Protein AF-A0A7C6IW98-F1 (afdb_monomer_lite)

Secondary structure (DSSP, 8-state):
------S--S---HHHHHHHHHHHHHHHHHHHHHHHHHHHHHHHHHHHHHHHHHHIIIIIIHHHH-GGGG-------S-TTT------TTPPSS-------------EEEPPP-B-TTSSSBP-TT-BGGGGTPPTT-EEEEEETTEEEEEE--TT-BHHHHHHHHHHTTEEEEEETTTTEEEEEESS-SGGG-EEEEEE--TTHHHHHHHHHHTTGGGS-HHHHHHHHHHHHHHT-TT--HHHHHHHHHHHHHHHHHHHHHHHHHHHHHHHHHT-S---TTSHHHHHHHHHHHHHHHHHHTT-

Radius of gyration: 44.57 Å; chains: 1; bounding box: 68×103×134 Å

Sequence (304 aa):
MPIRMTGMISGLDTDTLIQSMIEAQRIKNRRVEDKSTLLTWKQDKWKELNTKLVKLYKEDLNKMRLQSSYLTKAVTTSNNDYADIKAMTNAPLGTHKLQVESLASSQYVTGGVINLSDGNTKASTNTKLTELGIEAETLFNITVKGEKKTFEVKANSTLNDFVNFAKSAGLSANYDSKHGRLYLSAKNSGEENAFGITATTSTATAPKNELLELVGYTNLTAEEKKSVDKAFKTLASTSSTADDNKSATDILEKLAGKEAQRILVDAEIRSEVENGVGETKGARAIEIEKIKAEVMAQEIELLK

pLDDT: mean 80.6, std 15.86, range [38.97, 97.19]

Foldseek 3Di:
DDDDDDDDDDCPCVVVVVVVVVVVVVVVVVVVVVVVVVVVVVVVVVVVVVVVVCCCVVPPVVCVPDPQNVLADDDDDPDVVVDDDGDHSPDDDDDDDDDDPDDFAWDKDKDDAQAFPVVPAQDDQQAAVVRSVDDFQKWKWKAFLNDIDIDGRHPRHGNVNVQVSLVVVQWNWDADRVRSMIMIIFPDTDPNGDMDIDIDPDPVVVVVVVLCVLLVVVPDDPVLVVLLVVLVVLCPDPPHDPVSVVVSVVSSVVSSVVVVVVVVVVVVVVVCVVVDDDDDPDPVVVVVVVVVVVVVVVVVVVVD

Structure (mmCIF, N/CA/C/O backbone):
data_AF-A0A7C6IW98-F1
#
_entry.id   AF-A0A7C6IW98-F1
#
loop_
_atom_site.group_PDB
_atom_site.id
_atom_site.type_symbol
_atom_site.label_atom_id
_atom_site.label_alt_id
_atom_site.label_comp_id
_atom_site.label_asym_id
_atom_site.label_entity_id
_atom_site.label_seq_id
_atom_site.pdbx_PDB_ins_code
_atom_site.Cartn_x
_atom_site.Cartn_y
_atom_site.Cartn_z
_atom_site.occupancy
_atom_site.B_iso_or_equiv
_atom_site.auth_seq_id
_atom_site.auth_comp_id
_atom_site.auth_asym_id
_atom_site.auth_atom_id
_atom_site.pdbx_PDB_model_num
ATOM 1 N N . MET A 1 1 ? 34.095 61.659 -57.688 1.00 44.84 1 MET A N 1
ATOM 2 C CA . MET A 1 1 ? 33.959 62.804 -58.613 1.00 44.84 1 MET A CA 1
ATOM 3 C C . MET A 1 1 ? 33.126 63.870 -57.923 1.00 44.84 1 MET A C 1
ATOM 5 O O . MET A 1 1 ? 32.133 63.497 -57.311 1.00 44.84 1 MET A O 1
ATOM 9 N N . PRO A 1 2 ? 33.541 65.145 -57.948 1.00 55.78 2 PRO A N 1
ATOM 10 C CA . PRO A 1 2 ? 32.763 66.235 -57.372 1.00 55.78 2 PRO A CA 1
ATOM 11 C C . PRO A 1 2 ? 31.443 66.384 -58.137 1.00 55.78 2 PRO A C 1
ATOM 13 O O . PRO A 1 2 ? 31.442 66.366 -59.370 1.00 55.78 2 PRO A O 1
ATOM 16 N N . ILE A 1 3 ? 30.335 66.521 -57.408 1.00 50.72 3 ILE A N 1
ATOM 17 C CA . ILE A 1 3 ? 29.043 66.901 -57.982 1.00 50.72 3 ILE A CA 1
ATOM 18 C C . ILE A 1 3 ? 29.184 68.340 -58.478 1.00 50.72 3 ILE A C 1
ATOM 20 O O . ILE A 1 3 ? 29.449 69.257 -57.702 1.00 50.72 3 ILE A O 1
ATOM 24 N N . ARG A 1 4 ? 29.052 68.520 -59.791 1.00 53.78 4 ARG A N 1
ATOM 25 C CA . ARG A 1 4 ? 28.988 69.827 -60.441 1.00 53.78 4 ARG A CA 1
ATOM 26 C C . ARG A 1 4 ? 27.514 70.152 -60.649 1.00 53.78 4 ARG A C 1
ATOM 28 O O . ARG A 1 4 ? 26.892 69.608 -61.552 1.00 53.78 4 ARG A O 1
ATOM 35 N N . MET A 1 5 ? 26.963 71.012 -59.798 1.00 51.78 5 MET A N 1
ATOM 36 C CA . MET A 1 5 ? 25.672 71.656 -60.032 1.00 51.78 5 MET A CA 1
ATOM 37 C C . MET A 1 5 ? 25.927 73.101 -60.437 1.00 51.78 5 MET A C 1
ATOM 39 O O . MET A 1 5 ? 26.281 73.925 -59.600 1.00 51.78 5 MET A O 1
ATOM 43 N N . THR A 1 6 ? 25.741 73.412 -61.717 1.00 51.19 6 THR A N 1
ATOM 44 C CA . THR A 1 6 ? 25.567 74.795 -62.169 1.00 51.19 6 THR A CA 1
ATOM 45 C C . THR A 1 6 ? 24.518 74.811 -63.273 1.00 51.19 6 THR A C 1
ATOM 47 O O . THR A 1 6 ? 24.764 74.286 -64.357 1.00 51.19 6 THR A O 1
ATOM 50 N N . GLY A 1 7 ? 23.363 75.413 -63.001 1.00 52.03 7 GLY A N 1
ATOM 51 C CA . GLY A 1 7 ? 22.353 75.697 -64.018 1.00 52.03 7 GLY A CA 1
ATOM 52 C C . GLY A 1 7 ? 20.926 75.492 -63.529 1.00 52.03 7 GLY A C 1
ATOM 53 O O . GLY A 1 7 ? 20.447 74.370 -63.496 1.00 52.03 7 GLY A O 1
ATOM 54 N N . MET A 1 8 ? 20.255 76.613 -63.255 1.00 50.91 8 MET A N 1
ATOM 55 C CA . MET A 1 8 ? 18.797 76.778 -63.197 1.00 50.91 8 MET A CA 1
ATOM 56 C C . MET A 1 8 ? 18.077 76.323 -61.923 1.00 50.91 8 MET A C 1
ATOM 58 O O . MET A 1 8 ? 17.536 75.234 -61.782 1.00 50.91 8 MET A O 1
ATOM 62 N N . ILE A 1 9 ? 17.999 77.295 -61.023 1.00 56.16 9 ILE A N 1
ATOM 63 C CA . ILE A 1 9 ? 16.793 77.708 -60.309 1.00 56.16 9 ILE A CA 1
ATOM 64 C C . ILE A 1 9 ? 15.486 77.375 -61.073 1.00 56.16 9 ILE A C 1
ATOM 66 O O . ILE A 1 9 ? 15.046 78.138 -61.919 1.00 56.16 9 ILE A O 1
ATOM 70 N N . SER A 1 10 ? 14.889 76.208 -60.828 1.00 51.09 10 SER A N 1
ATOM 71 C CA . SER A 1 10 ? 13.434 75.952 -60.855 1.00 51.09 10 SER A CA 1
ATOM 72 C C . SER A 1 10 ? 13.211 74.451 -60.662 1.00 51.09 10 SER A C 1
ATOM 74 O O . SER A 1 10 ? 13.599 73.655 -61.511 1.00 51.09 10 SER A O 1
ATOM 76 N N . GLY A 1 11 ? 12.641 74.053 -59.524 1.00 57.34 11 GLY A N 1
ATOM 77 C CA . GLY A 1 11 ? 12.469 72.639 -59.177 1.00 57.34 11 GLY A CA 1
ATOM 78 C C . GLY A 1 11 ? 13.759 71.970 -58.702 1.00 57.34 11 GLY A C 1
ATOM 79 O O . GLY A 1 11 ? 14.057 70.850 -59.101 1.00 57.34 11 GLY A O 1
ATOM 80 N N . LEU A 1 12 ? 14.543 72.661 -57.865 1.00 57.78 12 LEU A N 1
ATOM 81 C CA . LEU A 1 12 ? 15.584 72.024 -57.060 1.00 57.78 12 LEU A CA 1
ATOM 82 C C . LEU A 1 12 ? 14.850 71.032 -56.160 1.00 57.78 12 LEU A C 1
ATOM 84 O O . LEU A 1 12 ? 14.306 71.414 -55.127 1.00 57.78 12 LEU A O 1
ATOM 88 N N . ASP A 1 13 ? 14.757 69.787 -56.615 1.00 64.19 13 ASP A N 1
ATOM 89 C CA . ASP A 1 13 ? 14.193 68.693 -55.846 1.00 64.19 13 ASP A CA 1
ATOM 90 C C . ASP A 1 13 ? 15.222 68.348 -54.765 1.00 64.19 13 ASP A C 1
ATOM 92 O O . ASP A 1 13 ? 15.981 67.379 -54.831 1.00 64.19 13 ASP A O 1
ATOM 96 N N . THR A 1 14 ? 15.330 69.261 -53.798 1.00 66.12 14 THR A N 1
ATOM 97 C CA . THR A 1 14 ? 16.127 69.108 -52.590 1.00 66.12 14 THR A CA 1
ATOM 98 C C . THR A 1 14 ? 15.762 67.806 -51.914 1.00 66.12 14 THR A C 1
ATOM 100 O O . THR A 1 14 ? 16.645 67.176 -51.347 1.00 66.12 14 THR A O 1
ATOM 103 N N . ASP A 1 15 ? 14.512 67.364 -52.046 1.00 69.75 15 ASP A N 1
ATOM 104 C CA . ASP A 1 15 ? 14.054 66.095 -51.518 1.00 69.75 15 ASP A CA 1
ATOM 105 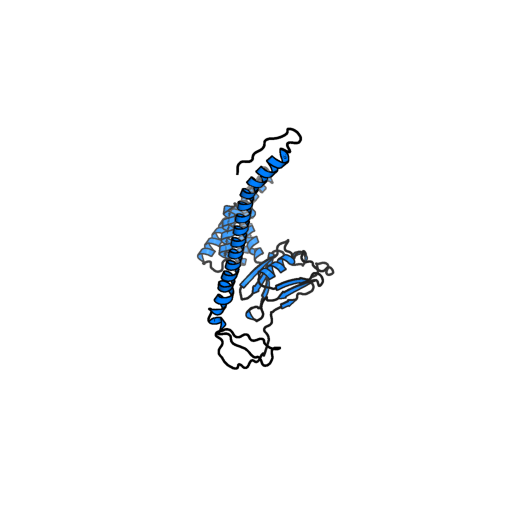C C . ASP A 1 15 ? 14.761 64.927 -52.210 1.00 69.75 15 ASP A C 1
ATOM 107 O O . ASP A 1 15 ? 15.268 64.071 -51.500 1.00 69.75 15 ASP A O 1
ATOM 111 N N . THR A 1 16 ? 14.939 64.905 -53.536 1.00 76.12 16 THR A N 1
ATOM 112 C CA . THR A 1 16 ? 15.724 63.847 -54.216 1.00 76.12 16 THR A CA 1
ATOM 113 C C . THR A 1 16 ? 17.215 63.870 -53.882 1.00 76.12 16 THR A C 1
ATOM 115 O O . THR A 1 16 ? 17.821 62.813 -53.693 1.00 76.12 16 THR A O 1
ATOM 118 N N . LEU A 1 17 ? 17.837 65.049 -53.754 1.00 74.75 17 LEU A N 1
ATOM 119 C CA . LEU A 1 17 ? 19.249 65.139 -53.364 1.00 74.75 17 LEU A CA 1
ATOM 120 C C . LEU A 1 17 ? 19.438 64.699 -51.906 1.00 74.75 17 LEU A C 1
ATOM 122 O O . LEU A 1 17 ? 20.332 63.901 -51.613 1.00 74.75 17 LEU A O 1
ATOM 126 N N . ILE A 1 18 ? 18.566 65.158 -51.005 1.00 77.75 18 ILE A N 1
ATOM 127 C CA . ILE A 1 18 ? 18.536 64.750 -49.599 1.00 77.75 18 ILE A CA 1
ATOM 128 C C . ILE A 1 18 ? 18.241 63.249 -49.503 1.00 77.75 18 ILE A C 1
ATOM 130 O O . ILE A 1 18 ? 18.941 62.552 -48.771 1.00 77.75 18 ILE A O 1
ATOM 134 N N . GLN A 1 19 ? 17.297 62.717 -50.284 1.00 80.38 19 GLN A N 1
ATOM 135 C CA . GLN A 1 19 ? 17.014 61.282 -50.381 1.00 80.38 19 GLN A CA 1
ATOM 136 C C . GLN A 1 19 ? 18.246 60.505 -50.843 1.00 80.38 19 GLN A C 1
ATOM 138 O O . GLN A 1 19 ? 18.597 59.533 -50.188 1.00 80.38 19 GLN A O 1
ATOM 143 N N . SER A 1 20 ? 18.974 60.957 -51.869 1.00 79.50 20 SER A N 1
ATOM 144 C CA . SER A 1 20 ? 20.187 60.277 -52.350 1.00 79.50 20 SER A CA 1
ATOM 145 C C . SER A 1 20 ? 21.332 60.286 -51.324 1.00 79.50 20 SER A C 1
ATOM 147 O O . SER A 1 20 ? 22.043 59.290 -51.168 1.00 79.50 20 SER A O 1
ATOM 149 N N . MET A 1 21 ? 21.491 61.370 -50.552 1.00 80.94 21 MET A N 1
ATOM 150 C CA . MET A 1 21 ? 22.456 61.430 -49.445 1.00 80.94 21 MET A CA 1
ATOM 151 C C . MET A 1 21 ? 22.021 60.543 -48.273 1.00 80.94 21 MET A C 1
ATOM 153 O O . MET A 1 21 ? 22.848 59.849 -47.676 1.00 80.94 21 MET A O 1
ATOM 157 N N . ILE A 1 22 ? 20.722 60.523 -47.963 1.00 82.81 22 ILE A N 1
ATOM 158 C CA . ILE A 1 22 ? 20.138 59.627 -46.964 1.00 82.81 22 ILE A CA 1
ATOM 159 C C . ILE A 1 22 ? 20.317 58.172 -47.402 1.00 82.81 22 ILE A C 1
ATOM 161 O O . ILE A 1 22 ? 20.687 57.348 -46.575 1.00 82.81 22 ILE A O 1
ATOM 165 N N . GLU A 1 23 ? 20.113 57.837 -48.672 1.00 83.25 23 GLU A N 1
ATOM 166 C CA . GLU A 1 23 ? 20.336 56.503 -49.232 1.00 83.25 23 GLU A CA 1
ATOM 167 C C . GLU A 1 23 ? 21.807 56.095 -49.150 1.00 83.25 23 GLU A C 1
ATOM 169 O O . GLU A 1 23 ? 22.115 55.006 -48.660 1.00 83.25 23 GLU A O 1
ATOM 174 N N . ALA A 1 24 ? 22.732 56.984 -49.522 1.00 83.06 24 ALA A N 1
ATOM 175 C CA . ALA A 1 24 ? 24.164 56.742 -49.380 1.00 83.06 24 ALA A CA 1
ATOM 176 C C . ALA A 1 24 ? 24.559 56.472 -47.915 1.00 83.06 24 ALA A C 1
ATOM 178 O O . ALA A 1 24 ? 25.348 55.566 -47.634 1.00 83.06 24 ALA A O 1
ATOM 179 N N . GLN A 1 25 ? 23.963 57.197 -46.963 1.00 82.12 25 GLN A N 1
ATOM 180 C CA . GLN A 1 25 ? 24.171 56.959 -45.535 1.00 82.12 25 GLN A CA 1
ATOM 181 C C . GLN A 1 25 ? 23.460 55.682 -45.045 1.00 82.12 25 GLN A C 1
ATOM 183 O O . GLN A 1 25 ? 24.017 54.938 -44.232 1.00 82.12 25 GLN A O 1
ATOM 188 N N . ARG A 1 26 ? 22.278 55.356 -45.587 1.00 86.44 26 ARG A N 1
ATOM 189 C CA . ARG A 1 26 ? 21.547 54.102 -45.329 1.00 86.44 26 ARG A CA 1
ATOM 190 C C . ARG A 1 26 ? 22.341 52.882 -45.777 1.00 86.44 26 ARG A C 1
ATOM 192 O O . ARG A 1 26 ? 22.227 51.856 -45.121 1.00 86.44 26 ARG A O 1
ATOM 199 N N . ILE A 1 27 ? 23.202 52.970 -46.797 1.00 88.44 27 ILE A N 1
ATOM 200 C CA . ILE A 1 27 ? 24.112 51.867 -47.168 1.00 88.44 27 ILE A CA 1
ATOM 201 C C . ILE A 1 27 ? 25.021 51.486 -45.992 1.00 88.44 27 ILE A C 1
ATOM 203 O O . ILE A 1 27 ? 25.271 50.301 -45.765 1.00 88.44 27 ILE A O 1
ATOM 207 N N . LYS A 1 28 ? 25.514 52.460 -45.213 1.00 85.44 28 LYS A N 1
ATOM 208 C CA . LYS A 1 28 ? 26.335 52.174 -44.028 1.00 85.44 28 LYS A CA 1
ATOM 209 C C . LYS A 1 28 ? 25.525 51.438 -42.960 1.00 85.44 28 LYS A C 1
ATOM 211 O O . LYS A 1 28 ? 26.031 50.460 -42.414 1.00 85.44 28 LYS A O 1
ATOM 216 N N . ASN A 1 29 ? 24.282 51.858 -42.717 1.00 88.12 29 ASN A N 1
ATOM 217 C CA . ASN A 1 29 ? 23.374 51.167 -41.796 1.00 88.12 29 ASN A CA 1
ATOM 218 C C . ASN A 1 29 ? 23.033 49.757 -42.294 1.00 88.12 29 ASN A C 1
ATOM 220 O O . ASN A 1 29 ? 23.194 48.800 -41.545 1.00 88.12 29 ASN A O 1
ATOM 224 N N . ARG A 1 30 ? 22.712 49.604 -43.582 1.00 90.19 30 ARG A N 1
ATOM 225 C CA . ARG A 1 30 ? 22.445 48.312 -44.222 1.00 90.19 30 ARG A CA 1
ATOM 226 C C . ARG A 1 30 ? 23.615 47.344 -44.074 1.00 90.19 30 ARG A C 1
ATOM 228 O O . ARG A 1 30 ? 23.414 46.196 -43.720 1.00 90.19 30 ARG A O 1
ATOM 235 N N . ARG A 1 31 ? 24.863 47.803 -44.234 1.00 90.50 31 ARG A N 1
ATOM 236 C CA . ARG A 1 31 ? 26.049 46.956 -43.988 1.00 90.50 31 ARG A CA 1
ATOM 237 C C . ARG A 1 31 ? 26.141 46.464 -42.542 1.00 90.50 31 ARG A C 1
ATOM 239 O O . ARG A 1 31 ? 26.701 45.396 -42.306 1.00 90.50 31 ARG A O 1
ATOM 246 N N . VAL A 1 32 ? 25.678 47.251 -41.570 1.00 92.62 32 VAL A N 1
ATOM 247 C CA . VAL A 1 32 ? 25.630 46.837 -40.159 1.00 92.62 32 VAL A CA 1
ATOM 248 C C . VAL A 1 32 ? 24.489 45.842 -39.940 1.00 92.62 32 VAL A C 1
ATOM 250 O O . VAL A 1 32 ? 24.712 44.824 -39.290 1.00 92.62 32 VAL A O 1
ATOM 253 N N . GLU A 1 33 ? 23.320 46.073 -40.538 1.00 93.62 33 GLU A N 1
ATOM 254 C CA . GLU A 1 33 ? 22.178 45.146 -40.519 1.00 93.62 33 GLU A CA 1
ATOM 255 C C . GLU A 1 33 ? 22.519 43.795 -41.172 1.00 93.62 33 GLU A C 1
ATOM 257 O O . GLU A 1 33 ? 22.257 42.744 -40.586 1.00 93.62 33 GLU A O 1
ATOM 262 N N . ASP A 1 34 ? 23.196 43.802 -42.323 1.00 93.25 34 ASP A N 1
ATOM 263 C CA . ASP A 1 34 ? 23.663 42.601 -43.024 1.00 93.25 34 ASP A CA 1
ATOM 264 C C . ASP A 1 34 ? 24.672 41.818 -42.163 1.00 93.25 34 ASP A C 1
ATOM 266 O O . ASP A 1 34 ? 24.591 40.594 -42.041 1.00 93.25 34 ASP A O 1
ATOM 270 N N . LYS A 1 35 ? 25.612 42.519 -41.506 1.00 95.38 35 LYS A N 1
ATOM 271 C CA . LYS A 1 35 ? 26.565 41.901 -40.566 1.00 95.38 35 LYS A CA 1
ATOM 272 C C . LYS A 1 35 ? 25.868 41.317 -39.340 1.00 95.38 35 LYS A C 1
ATOM 274 O O . LYS A 1 35 ? 26.256 40.237 -38.899 1.00 95.38 35 LYS A O 1
ATOM 279 N N . SER A 1 36 ? 24.869 42.016 -38.803 1.00 93.56 36 SER A N 1
ATOM 280 C CA . SER A 1 36 ? 24.052 41.542 -37.684 1.00 93.56 36 SER A CA 1
ATOM 281 C C . SER A 1 36 ? 23.309 40.263 -38.071 1.00 93.56 36 SER A C 1
ATOM 283 O O . SER A 1 36 ? 23.455 39.242 -37.406 1.00 93.56 36 SER A O 1
ATOM 285 N N . THR A 1 37 ? 22.638 40.268 -39.225 1.00 95.25 37 THR A N 1
ATOM 286 C CA . THR A 1 37 ? 21.915 39.110 -39.772 1.00 95.25 37 THR A CA 1
ATOM 287 C C . THR A 1 37 ? 22.841 37.911 -39.976 1.00 95.25 37 THR A C 1
ATOM 289 O O . THR A 1 37 ? 22.539 36.803 -39.530 1.00 95.25 37 THR A O 1
ATOM 292 N N . LEU A 1 38 ? 24.017 38.126 -40.577 1.00 96.19 38 LEU A N 1
ATOM 293 C CA . LEU A 1 38 ? 25.013 37.072 -40.764 1.00 96.19 38 LEU A CA 1
ATOM 294 C C . LEU A 1 38 ? 25.517 36.512 -39.425 1.00 96.19 38 LEU A C 1
ATOM 296 O O . LEU A 1 38 ? 25.755 35.308 -39.311 1.00 96.19 38 LEU A O 1
ATOM 300 N N . LEU A 1 39 ? 25.699 37.366 -38.414 1.00 96.38 39 LEU A N 1
ATOM 301 C CA . LEU A 1 39 ? 26.098 36.934 -37.077 1.00 96.38 39 LEU A CA 1
ATOM 302 C C . LEU A 1 39 ? 24.997 36.100 -36.414 1.00 96.38 39 LEU A C 1
ATOM 304 O O . LEU A 1 39 ? 25.311 35.046 -35.866 1.00 96.38 39 LEU A O 1
ATOM 308 N N . THR A 1 40 ? 23.732 36.513 -36.514 1.00 95.56 40 THR A N 1
ATOM 309 C CA . THR A 1 40 ? 22.582 35.744 -36.016 1.00 95.56 40 THR A CA 1
ATOM 310 C C . THR A 1 40 ? 22.505 34.375 -36.686 1.00 95.56 40 THR A C 1
ATOM 312 O O . THR A 1 40 ? 22.464 33.366 -35.990 1.00 95.56 40 THR A O 1
ATOM 315 N N . TRP A 1 41 ? 22.621 34.297 -38.016 1.00 97.19 41 TRP A N 1
ATOM 316 C CA . TRP A 1 41 ? 22.636 33.011 -38.725 1.00 97.19 41 TRP A CA 1
ATOM 317 C C . TRP A 1 41 ? 23.790 32.108 -38.287 1.00 97.19 41 TRP A C 1
ATOM 319 O O . TRP A 1 41 ? 23.604 30.903 -38.112 1.00 97.19 41 TRP A O 1
ATOM 329 N N . LYS A 1 42 ? 24.984 32.676 -38.066 1.00 96.00 42 LYS A N 1
ATOM 330 C CA . LYS A 1 42 ? 26.116 31.925 -37.506 1.00 96.00 42 LYS A CA 1
ATOM 331 C C . LYS A 1 42 ? 25.794 31.414 -36.104 1.00 96.00 42 LYS A C 1
ATOM 333 O O . LYS A 1 42 ? 26.025 30.240 -35.834 1.00 96.00 42 LYS A O 1
ATOM 338 N N . GLN A 1 43 ? 25.261 32.261 -35.225 1.00 96.50 43 GLN A N 1
ATOM 339 C CA . GLN A 1 43 ? 24.880 31.872 -33.865 1.00 96.50 43 GLN A CA 1
ATOM 340 C C . GLN A 1 43 ? 23.830 30.759 -33.863 1.00 96.50 43 GLN A C 1
ATOM 342 O O . GLN A 1 43 ? 23.973 29.802 -33.107 1.00 96.50 43 GLN A O 1
ATOM 347 N N . ASP A 1 44 ? 22.820 30.838 -34.726 1.00 96.44 44 ASP A N 1
ATOM 348 C CA . ASP A 1 44 ? 21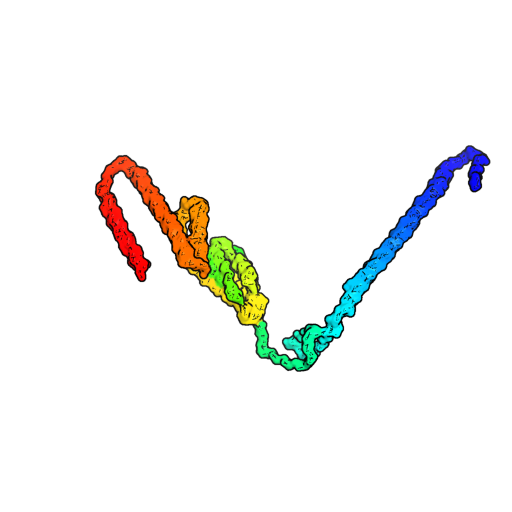.777 29.818 -34.823 1.00 96.44 44 ASP A CA 1
ATOM 349 C C . ASP A 1 44 ? 22.340 28.485 -35.316 1.00 96.44 44 ASP A C 1
ATOM 351 O O . ASP A 1 44 ? 22.038 27.438 -34.741 1.00 96.44 44 ASP A O 1
ATOM 355 N N . LYS A 1 45 ? 23.249 28.508 -36.300 1.00 97.00 45 LYS A N 1
ATOM 356 C CA . LYS A 1 45 ? 23.949 27.294 -36.742 1.00 97.00 45 LYS A CA 1
ATOM 357 C C . LYS A 1 45 ? 24.849 26.704 -35.659 1.00 97.00 45 LYS A C 1
ATOM 359 O O . LYS A 1 45 ? 24.884 25.484 -35.507 1.00 97.00 45 LYS A O 1
ATOM 364 N N . TRP A 1 46 ? 25.517 27.539 -34.864 1.00 96.75 46 TRP A N 1
ATOM 365 C CA . TRP A 1 46 ? 26.293 27.084 -33.707 1.00 96.75 46 TRP A CA 1
ATOM 366 C C . TRP A 1 46 ? 25.415 26.461 -32.619 1.00 96.75 46 TRP A C 1
ATOM 368 O O . TRP A 1 46 ? 25.774 25.416 -32.078 1.00 96.75 46 TRP A O 1
ATOM 378 N N . LYS A 1 47 ? 24.253 27.054 -32.321 1.00 96.81 47 LYS A N 1
ATOM 379 C CA . LYS A 1 47 ? 23.281 26.483 -31.378 1.00 96.81 47 LYS A CA 1
ATOM 380 C C . LYS A 1 47 ? 22.769 25.131 -31.870 1.00 96.81 47 LYS A C 1
ATOM 382 O O . LYS A 1 47 ? 22.796 24.170 -31.109 1.00 96.81 47 LYS A O 1
ATOM 387 N N . GLU A 1 48 ? 22.377 25.041 -33.141 1.00 96.94 48 GLU A N 1
ATOM 388 C CA . GLU A 1 48 ? 21.898 23.801 -33.761 1.00 96.94 48 GLU A CA 1
ATOM 389 C C . GLU A 1 48 ? 22.954 22.686 -33.681 1.00 96.94 48 GLU A C 1
ATOM 391 O O . GLU A 1 48 ? 22.651 21.558 -33.281 1.00 96.94 48 GLU A O 1
ATOM 396 N N . LEU A 1 49 ? 24.211 23.004 -34.013 1.00 96.88 49 LEU A N 1
ATOM 397 C CA . LEU A 1 49 ? 25.324 22.062 -33.917 1.00 96.88 49 LEU A CA 1
ATOM 398 C C . LEU A 1 49 ? 25.565 21.617 -32.471 1.00 96.88 49 LEU A C 1
ATOM 400 O O . LEU A 1 49 ? 25.711 20.422 -32.220 1.00 96.88 49 LEU A O 1
ATOM 404 N N . ASN A 1 50 ? 25.570 22.552 -31.520 1.00 96.62 50 ASN A N 1
ATOM 405 C CA . ASN A 1 50 ? 25.758 22.231 -30.109 1.00 96.62 50 ASN A CA 1
ATOM 406 C C . ASN A 1 50 ? 24.652 21.298 -29.597 1.00 96.62 50 ASN A C 1
ATOM 408 O O . ASN A 1 50 ? 24.945 20.295 -28.954 1.00 96.62 50 ASN A O 1
ATOM 412 N N . THR A 1 51 ? 23.388 21.556 -29.946 1.00 96.38 51 THR A N 1
ATOM 413 C CA . THR A 1 51 ? 22.274 20.664 -29.595 1.00 96.38 51 THR A CA 1
ATOM 414 C C . THR A 1 51 ? 22.479 19.258 -30.163 1.00 96.38 51 THR A C 1
ATOM 416 O O . THR A 1 51 ? 22.296 18.280 -29.437 1.00 96.38 51 THR A O 1
ATOM 419 N N . LYS A 1 52 ? 22.910 19.134 -31.426 1.00 96.06 52 LYS A N 1
ATOM 420 C CA . LYS A 1 52 ? 23.199 17.830 -32.052 1.00 96.06 52 LYS A CA 1
ATOM 421 C C . LYS A 1 52 ? 24.350 17.095 -31.360 1.00 96.06 52 LYS A C 1
ATOM 423 O O . LYS A 1 52 ? 24.230 15.902 -31.097 1.00 96.06 52 LYS A O 1
ATOM 428 N N . LEU A 1 53 ? 25.431 17.795 -31.021 1.00 95.38 53 LEU A N 1
ATOM 429 C CA . LEU A 1 53 ? 26.579 17.211 -30.320 1.00 95.38 53 LEU A CA 1
ATOM 430 C C . LEU A 1 53 ? 26.224 16.773 -28.897 1.00 95.38 53 LEU A C 1
ATOM 432 O O . LEU A 1 53 ? 26.592 15.678 -28.476 1.00 95.38 53 LEU A O 1
ATOM 436 N N . VAL A 1 54 ? 25.468 17.597 -28.169 1.00 95.12 54 VAL A N 1
ATOM 437 C CA . VAL A 1 54 ? 24.990 17.259 -26.825 1.00 95.12 54 VAL A CA 1
ATOM 438 C C . VAL A 1 54 ? 24.082 16.034 -26.872 1.00 95.12 54 VAL A C 1
ATOM 440 O O . VAL A 1 54 ? 24.236 15.154 -26.027 1.00 95.12 54 VAL A O 1
ATOM 443 N N . LYS A 1 55 ? 23.185 15.944 -27.863 1.00 94.56 55 LYS A N 1
ATOM 444 C CA . LYS A 1 55 ? 22.331 14.769 -28.066 1.00 94.56 55 LYS A CA 1
ATOM 445 C C . LYS A 1 55 ? 23.163 13.510 -28.315 1.00 94.56 55 LYS A C 1
ATOM 447 O O . LYS A 1 55 ? 23.019 12.540 -27.578 1.00 94.56 55 LYS A O 1
ATOM 452 N N . LEU A 1 56 ? 24.091 13.562 -29.271 1.00 93.38 56 LEU A N 1
ATOM 453 C CA . LEU A 1 56 ? 24.973 12.439 -29.599 1.00 93.38 56 LEU A CA 1
ATOM 454 C C . LEU A 1 56 ? 25.753 11.947 -28.370 1.00 93.38 56 LEU A C 1
ATOM 456 O O . LEU A 1 56 ? 25.816 10.749 -28.102 1.00 93.38 56 LEU A O 1
ATOM 460 N N . TYR A 1 57 ? 26.334 12.869 -27.599 1.00 90.06 57 TYR A N 1
ATOM 461 C CA . TYR A 1 57 ? 27.123 12.514 -26.422 1.00 90.06 57 TYR A CA 1
ATOM 462 C C . TYR A 1 57 ? 26.261 11.960 -25.280 1.00 90.06 57 TYR A C 1
ATOM 464 O O . TYR A 1 57 ? 26.607 10.940 -24.683 1.00 90.06 57 TYR A O 1
ATOM 472 N N . LYS A 1 58 ? 25.152 12.633 -24.949 1.00 87.75 58 LYS A N 1
ATOM 473 C CA . LYS A 1 58 ? 24.339 12.294 -23.772 1.00 87.75 58 LYS A CA 1
ATOM 474 C C . LYS A 1 58 ? 23.399 11.118 -24.002 1.00 87.75 58 LYS A C 1
ATOM 476 O O . LYS A 1 58 ? 23.157 10.367 -23.060 1.00 87.75 58 LYS A O 1
ATOM 481 N N . GLU A 1 59 ? 22.856 10.969 -25.204 1.00 87.19 59 GLU A N 1
ATOM 482 C CA . GLU A 1 59 ? 21.830 9.966 -25.490 1.00 87.19 59 GLU A CA 1
ATOM 483 C C . GLU A 1 59 ? 22.421 8.729 -26.155 1.00 87.19 59 GLU A C 1
ATOM 485 O O . GLU A 1 59 ? 22.264 7.630 -25.624 1.00 87.19 59 GLU A O 1
ATOM 490 N N . ASP A 1 60 ? 23.118 8.899 -27.277 1.00 86.56 60 ASP A N 1
ATOM 491 C CA . ASP A 1 60 ? 23.543 7.769 -28.104 1.00 86.56 60 ASP A CA 1
ATOM 492 C C . ASP A 1 60 ? 24.809 7.120 -27.533 1.00 86.56 60 ASP A C 1
ATOM 494 O O . ASP A 1 60 ? 24.805 5.954 -27.124 1.00 86.56 60 ASP A O 1
ATOM 498 N N . LEU A 1 61 ? 25.889 7.896 -27.405 1.00 88.00 61 LEU A N 1
ATOM 499 C CA . LEU A 1 61 ? 27.183 7.366 -26.978 1.00 88.00 61 LEU A CA 1
ATOM 500 C C . LEU A 1 61 ? 27.165 6.908 -25.517 1.00 88.00 61 LEU A C 1
ATOM 502 O O . LEU A 1 61 ? 27.783 5.901 -25.171 1.00 88.00 61 LEU A O 1
ATOM 506 N N . ASN A 1 62 ? 26.436 7.617 -24.651 1.00 85.94 62 ASN A N 1
ATOM 507 C CA . ASN A 1 62 ? 26.359 7.245 -23.244 1.00 85.94 62 ASN A CA 1
ATOM 508 C C . ASN A 1 62 ? 25.696 5.871 -23.050 1.00 85.94 62 ASN A C 1
ATOM 510 O O . ASN A 1 62 ? 26.191 5.077 -22.256 1.00 85.94 62 ASN A O 1
ATOM 514 N N . LYS A 1 63 ? 24.640 5.550 -23.813 1.00 81.69 63 LYS A N 1
ATOM 515 C CA . LYS A 1 63 ? 24.007 4.218 -23.785 1.00 81.69 63 LYS A CA 1
ATOM 516 C C . LYS A 1 63 ? 24.932 3.135 -24.336 1.00 81.69 63 LYS A C 1
ATOM 518 O O . LYS A 1 63 ? 24.997 2.047 -23.767 1.00 81.69 63 LYS A O 1
ATOM 523 N N . MET A 1 64 ? 25.670 3.440 -25.405 1.00 85.75 64 MET A N 1
ATOM 524 C CA . MET A 1 64 ? 26.603 2.501 -26.043 1.00 85.75 64 MET A CA 1
ATOM 525 C C . MET A 1 64 ? 27.865 2.231 -25.221 1.00 85.75 64 MET A C 1
ATOM 527 O O . MET A 1 64 ? 28.499 1.198 -25.415 1.00 85.75 64 MET A O 1
ATOM 531 N N . ARG A 1 65 ? 28.251 3.140 -24.319 1.00 85.62 65 ARG A N 1
ATOM 532 C CA . ARG A 1 65 ? 29.415 2.960 -23.441 1.00 85.62 65 ARG A CA 1
ATOM 533 C C . ARG A 1 65 ? 29.129 2.035 -22.256 1.00 85.62 65 ARG A C 1
ATOM 535 O O . ARG A 1 65 ? 30.060 1.452 -21.705 1.00 85.62 65 ARG A O 1
ATOM 542 N N . LEU A 1 66 ? 27.872 1.913 -21.830 1.00 84.38 66 LEU A N 1
ATOM 543 C CA . LEU A 1 66 ? 27.513 1.071 -20.689 1.00 84.38 66 LEU A CA 1
ATOM 544 C C . LEU A 1 66 ? 27.614 -0.411 -21.070 1.00 84.38 66 LEU A C 1
ATOM 546 O O . LEU A 1 66 ? 26.867 -0.895 -21.915 1.00 84.38 66 LEU A O 1
ATOM 550 N N . GLN A 1 67 ? 28.502 -1.153 -20.400 1.00 81.75 67 GLN A N 1
ATOM 551 C CA . GLN A 1 67 ? 28.659 -2.601 -20.596 1.00 81.75 67 GLN A CA 1
ATOM 552 C C . GLN A 1 67 ? 27.343 -3.365 -20.366 1.00 81.75 67 GLN A C 1
ATOM 554 O O . GLN A 1 67 ? 27.070 -4.345 -21.057 1.00 81.75 67 GLN A O 1
ATOM 559 N N . SER A 1 68 ? 26.498 -2.893 -19.441 1.00 79.94 68 SER A N 1
ATOM 560 C CA . SER A 1 68 ? 25.182 -3.478 -19.157 1.00 79.94 68 SER A CA 1
ATOM 561 C C . SER A 1 68 ? 24.270 -3.538 -20.385 1.00 79.94 68 SER A C 1
ATOM 563 O O . SER A 1 68 ? 23.497 -4.486 -20.504 1.00 79.94 68 SER A O 1
ATOM 565 N N . SER A 1 69 ? 24.407 -2.601 -21.331 1.00 80.38 69 SER A N 1
ATOM 566 C CA . SER A 1 69 ? 23.642 -2.578 -22.585 1.00 80.38 69 SER A CA 1
ATOM 567 C C . SER A 1 69 ? 23.902 -3.808 -23.465 1.00 80.38 69 SER A C 1
ATOM 569 O O . SER A 1 69 ? 23.031 -4.197 -24.238 1.00 80.38 69 SER A O 1
ATOM 571 N N . TYR A 1 70 ? 25.067 -4.449 -23.326 1.00 83.12 70 TYR A N 1
ATOM 572 C CA . TYR A 1 70 ? 25.450 -5.648 -24.084 1.00 83.12 70 TYR A CA 1
ATOM 573 C C . TYR A 1 70 ? 25.284 -6.950 -23.293 1.00 83.12 70 TYR A C 1
ATOM 575 O O . TYR A 1 70 ? 25.443 -8.033 -23.846 1.00 83.12 70 TYR A O 1
ATOM 583 N N . LEU A 1 71 ? 24.958 -6.866 -22.000 1.00 84.00 71 LEU A N 1
ATOM 584 C CA . LEU A 1 71 ? 24.736 -8.026 -21.129 1.00 84.00 71 LEU A CA 1
ATOM 585 C C . LEU A 1 71 ? 23.255 -8.427 -21.051 1.00 84.00 71 LEU A C 1
ATOM 587 O O . LEU A 1 71 ? 22.852 -9.155 -20.143 1.00 84.00 71 LEU A O 1
ATOM 591 N N . THR A 1 72 ? 22.436 -7.950 -21.989 1.00 83.06 72 THR A N 1
ATOM 592 C CA . THR A 1 72 ? 21.012 -8.280 -22.055 1.00 83.06 72 THR A CA 1
ATOM 593 C C . THR A 1 72 ? 20.814 -9.768 -22.348 1.00 83.06 72 THR A C 1
ATOM 595 O O . THR A 1 72 ? 21.603 -10.409 -23.046 1.00 83.06 72 THR A O 1
ATOM 598 N N . LYS A 1 73 ? 19.768 -10.348 -21.757 1.00 85.81 73 LYS A N 1
ATOM 599 C CA . LYS A 1 73 ? 19.429 -11.766 -21.895 1.00 85.81 73 LYS A CA 1
ATOM 600 C C . LYS A 1 73 ? 18.055 -11.871 -22.539 1.00 85.81 73 LYS A C 1
ATOM 602 O O . LYS A 1 73 ? 17.103 -11.263 -22.056 1.00 85.81 73 LYS A O 1
ATOM 607 N N . ALA A 1 74 ? 17.960 -12.635 -23.622 1.00 86.38 74 ALA A N 1
ATOM 608 C CA . ALA A 1 74 ? 16.676 -12.975 -24.216 1.00 86.38 74 ALA A CA 1
ATOM 609 C C . ALA A 1 74 ? 16.016 -14.086 -23.391 1.00 86.38 74 ALA A C 1
ATOM 611 O O . ALA A 1 74 ? 16.673 -15.063 -23.031 1.00 86.38 74 ALA A O 1
ATOM 612 N N . VAL A 1 75 ? 14.724 -13.935 -23.107 1.00 87.31 75 VAL A N 1
ATOM 613 C CA . VAL A 1 75 ? 13.913 -14.955 -22.436 1.00 87.31 75 VAL A CA 1
ATOM 614 C C . VAL A 1 75 ? 12.870 -15.449 -23.423 1.00 87.31 75 VAL A C 1
ATOM 616 O O . VAL A 1 75 ? 12.220 -14.650 -24.092 1.00 87.31 75 VAL A O 1
ATOM 619 N N . THR A 1 76 ? 12.728 -16.768 -23.514 1.00 87.75 76 THR A N 1
ATOM 620 C CA . THR A 1 76 ? 11.628 -17.404 -24.238 1.00 87.75 76 THR A CA 1
ATOM 621 C C . THR A 1 76 ? 10.840 -18.252 -23.255 1.00 87.75 76 THR A C 1
ATOM 623 O O . THR A 1 76 ? 11.410 -19.024 -22.483 1.00 87.75 76 THR A O 1
ATOM 626 N N . THR A 1 77 ? 9.530 -18.056 -23.244 1.00 86.25 77 THR A N 1
ATOM 627 C CA . THR A 1 77 ? 8.579 -18.738 -22.369 1.00 86.25 77 THR A CA 1
ATOM 628 C C . THR A 1 77 ? 7.697 -19.632 -23.222 1.00 86.25 77 THR A C 1
ATOM 630 O O . THR A 1 77 ? 7.253 -19.238 -24.298 1.00 86.25 77 THR A O 1
ATOM 633 N N . SER A 1 78 ? 7.457 -20.861 -22.763 1.00 86.19 78 SER A N 1
ATOM 634 C CA . SER A 1 78 ? 6.605 -21.812 -23.485 1.00 86.19 78 SER A CA 1
ATOM 635 C C . SER A 1 78 ? 5.130 -21.407 -23.472 1.00 86.19 78 SER A C 1
ATOM 637 O O . SER A 1 78 ? 4.385 -21.818 -24.356 1.00 86.19 78 SER A O 1
ATOM 639 N N . ASN A 1 79 ? 4.706 -20.617 -22.481 1.00 83.69 79 ASN A N 1
ATOM 640 C CA . ASN A 1 79 ? 3.360 -20.073 -22.393 1.00 83.69 79 ASN A CA 1
ATOM 641 C C . ASN A 1 79 ? 3.364 -18.734 -21.629 1.00 83.69 79 ASN A C 1
ATOM 643 O O . ASN A 1 79 ? 3.659 -18.706 -20.434 1.00 83.69 79 ASN A O 1
ATOM 647 N N . ASN A 1 80 ? 3.034 -17.642 -22.323 1.00 80.94 80 ASN A N 1
ATOM 648 C CA . ASN A 1 80 ? 3.015 -16.285 -21.764 1.00 80.94 80 ASN A CA 1
ATOM 649 C C . ASN A 1 80 ? 1.733 -15.952 -20.992 1.00 80.94 80 ASN A C 1
ATOM 651 O O . ASN A 1 80 ? 1.721 -14.958 -20.271 1.00 80.94 80 ASN A O 1
ATOM 655 N N . ASP A 1 81 ? 0.678 -16.761 -21.110 1.00 83.56 81 ASP A N 1
ATOM 656 C CA . ASP A 1 81 ? -0.596 -16.495 -20.434 1.00 83.56 81 ASP A CA 1
ATOM 657 C C . ASP A 1 81 ? -0.502 -16.753 -18.922 1.00 83.56 81 ASP A C 1
ATOM 659 O O . ASP A 1 81 ? -1.261 -16.181 -18.142 1.00 83.56 81 ASP A O 1
ATOM 663 N N . TYR A 1 82 ? 0.450 -17.590 -18.492 1.00 82.75 82 TYR A N 1
ATOM 664 C CA . TYR A 1 82 ? 0.650 -17.927 -17.080 1.00 82.75 82 TYR A CA 1
ATOM 665 C C . TYR A 1 82 ? 1.709 -17.068 -16.381 1.00 82.75 82 TYR A C 1
ATOM 667 O O . TYR A 1 82 ? 1.564 -16.773 -15.196 1.00 82.75 82 TYR A O 1
ATOM 675 N N . ALA A 1 83 ? 2.787 -16.693 -17.075 1.00 83.12 83 ALA A N 1
ATOM 676 C CA . ALA A 1 83 ? 3.868 -15.902 -16.495 1.00 83.12 83 ALA A CA 1
ATOM 677 C C . ALA A 1 83 ? 4.665 -15.143 -17.567 1.00 83.12 83 ALA A C 1
ATOM 679 O O . ALA A 1 83 ? 5.103 -15.728 -18.558 1.00 83.12 83 ALA A O 1
ATOM 680 N N . ASP A 1 84 ? 4.925 -13.859 -17.311 1.00 87.94 84 ASP A N 1
ATOM 681 C CA . ASP A 1 84 ? 5.901 -13.053 -18.052 1.00 87.94 84 ASP A CA 1
ATOM 682 C C . ASP A 1 84 ? 7.218 -13.014 -17.266 1.00 87.94 84 ASP A C 1
ATOM 684 O O . ASP A 1 84 ? 7.253 -12.598 -16.105 1.00 87.94 84 ASP A O 1
ATOM 688 N N . ILE A 1 85 ? 8.309 -13.469 -17.884 1.00 86.44 85 ILE A N 1
ATOM 689 C CA . ILE A 1 85 ? 9.620 -13.579 -17.238 1.00 86.44 85 ILE A CA 1
ATOM 690 C C . ILE A 1 85 ? 10.590 -12.617 -17.918 1.00 86.44 85 ILE A C 1
ATOM 692 O O . ILE A 1 85 ? 10.884 -12.735 -19.107 1.00 86.44 85 ILE A O 1
ATOM 696 N N . LYS A 1 86 ? 11.163 -11.699 -17.134 1.00 88.19 86 LYS A N 1
ATOM 697 C CA . LYS A 1 86 ? 12.194 -10.757 -17.592 1.00 88.19 86 LYS A CA 1
ATOM 698 C C . LYS A 1 86 ? 13.515 -11.058 -16.903 1.00 88.19 86 LYS A C 1
ATOM 700 O O . LYS A 1 86 ? 13.618 -10.987 -15.681 1.00 88.19 86 LYS A O 1
ATOM 705 N N . ALA A 1 87 ? 14.537 -11.379 -17.690 1.00 86.00 87 ALA A N 1
ATOM 706 C CA . ALA A 1 87 ? 15.879 -11.608 -17.174 1.00 86.00 87 ALA A CA 1
ATOM 707 C C . ALA A 1 87 ? 16.633 -10.284 -16.992 1.00 86.00 87 ALA A C 1
ATOM 709 O O . ALA A 1 87 ? 16.666 -9.436 -17.884 1.00 86.00 87 ALA A O 1
ATOM 710 N N . MET A 1 88 ? 17.279 -10.129 -15.836 1.00 85.75 88 MET A N 1
ATOM 711 C CA . MET A 1 88 ? 18.227 -9.041 -15.581 1.00 85.75 88 MET A CA 1
ATOM 712 C C . MET A 1 88 ? 19.634 -9.415 -16.077 1.00 85.75 88 MET A C 1
ATOM 714 O O . MET A 1 88 ? 19.919 -10.581 -16.348 1.00 85.75 88 MET A O 1
ATOM 718 N N . THR A 1 89 ? 20.547 -8.443 -16.159 1.00 83.69 89 THR A N 1
ATOM 719 C CA . THR A 1 89 ? 21.910 -8.619 -16.710 1.00 83.69 89 THR A CA 1
ATOM 720 C C . THR A 1 89 ? 22.741 -9.713 -16.032 1.00 83.69 89 THR A C 1
ATOM 722 O O . THR A 1 89 ? 23.600 -10.309 -16.677 1.00 83.69 89 THR A O 1
ATOM 725 N N . ASN A 1 90 ? 22.468 -10.010 -14.758 1.00 84.69 90 ASN A N 1
ATOM 726 C CA . ASN A 1 90 ? 23.193 -11.015 -13.972 1.00 84.69 90 ASN A CA 1
ATOM 727 C C . ASN A 1 90 ? 22.491 -12.384 -13.942 1.00 84.69 90 ASN A C 1
ATOM 729 O O . ASN A 1 90 ? 22.906 -13.265 -13.192 1.00 84.69 90 ASN A O 1
ATOM 733 N N . ALA A 1 91 ? 21.412 -12.568 -14.709 1.00 86.06 91 ALA A N 1
ATOM 734 C CA . ALA A 1 91 ? 20.700 -13.837 -14.743 1.00 86.06 91 ALA A CA 1
ATOM 735 C C . ALA A 1 91 ? 21.582 -14.946 -15.360 1.00 86.06 91 ALA A C 1
ATOM 737 O O . ALA A 1 91 ? 22.226 -14.711 -16.394 1.00 86.06 91 ALA A O 1
ATOM 738 N N . PRO A 1 92 ? 21.615 -16.150 -14.758 1.00 85.56 92 PRO A N 1
ATOM 739 C CA . PRO A 1 92 ? 22.335 -17.283 -15.320 1.00 85.56 92 PRO A CA 1
ATOM 740 C C . PRO A 1 92 ? 21.704 -17.722 -16.647 1.00 85.56 92 PRO A C 1
ATOM 742 O O . PRO A 1 92 ? 20.496 -17.624 -16.852 1.00 85.56 92 PRO A O 1
ATOM 745 N N . LEU A 1 93 ? 22.541 -18.214 -17.559 1.00 87.00 93 LEU A N 1
ATOM 746 C CA . LEU A 1 93 ? 22.086 -18.821 -18.807 1.00 87.00 93 LEU A CA 1
ATOM 747 C C . LEU A 1 93 ? 21.607 -20.245 -18.517 1.00 87.00 93 LEU A C 1
ATOM 749 O O . LEU A 1 93 ? 22.372 -21.059 -18.002 1.00 87.00 93 LEU A O 1
ATOM 753 N N . GLY A 1 94 ? 20.358 -20.551 -18.858 1.00 88.44 94 GLY A N 1
ATOM 754 C CA . GLY A 1 94 ? 19.798 -21.878 -18.636 1.00 88.44 94 GLY A CA 1
ATOM 755 C C . GLY A 1 94 ? 18.319 -21.980 -18.985 1.00 88.44 94 GLY A C 1
ATOM 756 O O . GLY A 1 94 ? 17.667 -20.997 -19.327 1.00 88.44 94 GLY A O 1
ATOM 757 N N . THR A 1 95 ? 17.802 -23.205 -18.905 1.00 90.56 95 THR A N 1
ATOM 758 C CA . THR A 1 95 ? 16.367 -23.495 -18.995 1.00 90.56 95 THR A CA 1
ATOM 759 C C . THR A 1 95 ? 15.831 -23.758 -17.595 1.00 90.56 95 THR A C 1
ATOM 761 O O . THR A 1 95 ? 16.391 -24.571 -16.861 1.00 90.56 95 THR A O 1
ATOM 764 N N . HIS A 1 96 ? 14.731 -23.100 -17.243 1.00 89.56 96 HIS A N 1
ATOM 765 C CA . HIS A 1 96 ? 14.067 -23.255 -15.952 1.00 89.56 96 HIS A CA 1
ATOM 766 C C . HIS A 1 96 ? 12.663 -23.826 -16.160 1.00 89.56 96 HIS A C 1
ATOM 768 O O . HIS A 1 96 ? 11.958 -23.419 -17.082 1.00 89.56 96 HIS A O 1
ATOM 774 N N . LYS A 1 97 ? 12.259 -24.776 -15.310 1.00 90.38 97 LYS A N 1
ATOM 775 C CA . LYS A 1 97 ? 10.885 -25.291 -15.267 1.00 90.38 97 LYS A CA 1
ATOM 776 C C . LYS A 1 97 ? 10.134 -24.580 -14.147 1.00 90.38 97 LYS A C 1
ATOM 778 O O . LYS A 1 97 ? 10.598 -24.585 -13.012 1.00 90.38 97 LYS A O 1
ATOM 783 N N . LEU A 1 98 ? 9.000 -23.974 -14.484 1.00 87.56 98 LEU A N 1
ATOM 784 C CA . LEU A 1 98 ? 8.125 -23.261 -13.557 1.00 87.56 98 LEU A CA 1
ATOM 785 C C . LEU A 1 98 ? 6.810 -24.035 -13.422 1.00 87.56 98 LEU A C 1
ATOM 787 O O . LEU A 1 98 ? 6.221 -24.418 -14.432 1.00 87.56 98 LEU A O 1
ATOM 791 N N . GLN A 1 99 ? 6.344 -24.223 -12.191 1.00 90.06 99 GLN A N 1
ATOM 792 C CA . GLN A 1 99 ? 5.005 -24.716 -11.883 1.00 90.06 99 GLN A CA 1
ATOM 793 C C . GLN A 1 99 ? 4.342 -23.724 -10.926 1.00 90.06 99 GLN A C 1
ATOM 795 O O . GLN A 1 99 ? 4.936 -23.351 -9.918 1.00 90.06 99 GLN A O 1
ATOM 800 N N . VAL A 1 100 ? 3.134 -23.276 -11.264 1.00 89.50 100 VAL A N 1
ATOM 801 C CA . VAL A 1 100 ? 2.345 -22.359 -10.433 1.00 89.50 100 VAL A CA 1
ATOM 802 C C . VAL A 1 100 ? 1.281 -23.180 -9.715 1.00 89.50 100 VAL A C 1
ATOM 804 O O . VAL A 1 100 ? 0.398 -23.735 -10.363 1.00 89.50 100 VAL A O 1
ATOM 807 N N . GLU A 1 101 ? 1.380 -23.281 -8.392 1.00 92.12 101 GLU A N 1
ATOM 808 C CA . GLU A 1 101 ? 0.406 -24.012 -7.568 1.00 92.12 101 GLU A CA 1
ATOM 809 C C . GLU A 1 101 ? -0.718 -23.097 -7.076 1.00 92.12 101 GLU A C 1
ATOM 811 O O . GLU A 1 101 ? -1.894 -23.453 -7.133 1.00 92.12 101 GLU A O 1
ATOM 816 N N . SER A 1 102 ? -0.365 -21.895 -6.623 1.00 90.25 102 SER A N 1
ATOM 817 C CA . SER A 1 102 ? -1.303 -20.898 -6.122 1.00 90.25 102 SER A CA 1
ATOM 818 C C . SER A 1 102 ? -0.807 -19.486 -6.421 1.00 90.25 102 SER A C 1
ATOM 820 O O . SER A 1 102 ? 0.391 -19.233 -6.566 1.00 90.25 102 SER A O 1
ATOM 822 N N . LEU A 1 103 ? -1.754 -18.558 -6.544 1.00 91.88 103 LEU A N 1
ATOM 823 C CA . LEU A 1 103 ? -1.462 -17.139 -6.701 1.00 91.88 103 LEU A CA 1
ATOM 824 C C . LEU A 1 103 ? -1.532 -16.461 -5.339 1.00 91.88 103 LEU A C 1
ATOM 826 O O . LEU A 1 103 ? -2.433 -16.733 -4.545 1.00 91.88 103 LEU A O 1
ATOM 830 N N . ALA A 1 104 ? -0.613 -15.532 -5.089 1.00 93.31 104 ALA A N 1
ATOM 831 C CA . ALA A 1 104 ? -0.717 -14.673 -3.924 1.00 93.31 104 ALA A CA 1
ATOM 832 C C . ALA A 1 104 ? -1.969 -13.791 -4.060 1.00 93.31 104 ALA A C 1
ATOM 834 O O . ALA A 1 104 ? -2.109 -13.035 -5.021 1.00 93.31 104 ALA A O 1
ATOM 835 N N . SER A 1 105 ? -2.866 -13.864 -3.081 1.00 92.69 105 SER A N 1
ATOM 836 C CA . SER A 1 105 ? -4.038 -12.994 -2.981 1.00 92.69 105 SER A CA 1
ATOM 837 C C . SER A 1 105 ? -3.855 -11.958 -1.879 1.00 92.69 105 SER A C 1
ATOM 839 O O . SER A 1 105 ? -3.165 -12.198 -0.889 1.00 92.69 105 SER A O 1
ATOM 841 N N . SER A 1 106 ? -4.482 -10.797 -2.035 1.00 94.62 106 SER A N 1
ATOM 842 C CA . SER A 1 106 ? -4.591 -9.809 -0.960 1.00 94.62 106 SER A CA 1
ATOM 843 C C . SER A 1 106 ? -5.785 -10.147 -0.075 1.00 94.62 106 SER A C 1
ATOM 845 O O . SER A 1 106 ? -6.869 -10.419 -0.592 1.00 94.62 106 SER A O 1
ATOM 847 N N . GLN A 1 107 ? -5.617 -10.082 1.247 1.00 94.88 107 GLN A N 1
ATOM 848 C CA . GLN A 1 107 ? -6.755 -10.163 2.162 1.00 94.88 107 GLN A CA 1
ATOM 849 C C . GLN A 1 107 ? -7.709 -8.994 1.890 1.00 94.88 107 GLN A C 1
ATOM 851 O O . GLN A 1 107 ? -7.270 -7.860 1.681 1.00 94.88 107 GLN A O 1
ATOM 856 N N . TYR A 1 108 ? -9.012 -9.254 1.907 1.00 95.00 108 TYR A N 1
ATOM 857 C CA . TYR A 1 108 ? -10.040 -8.226 1.811 1.00 95.00 108 TYR A CA 1
ATOM 858 C C . TYR A 1 108 ? -11.224 -8.565 2.712 1.00 95.00 108 TYR A C 1
ATOM 860 O O . TYR A 1 108 ? -11.518 -9.729 2.973 1.00 95.00 108 TYR A O 1
ATOM 868 N N . VAL A 1 109 ? -11.901 -7.528 3.192 1.00 94.38 109 VAL A N 1
ATOM 869 C CA . VAL A 1 109 ? -13.099 -7.617 4.020 1.00 94.38 109 VAL A CA 1
ATOM 870 C C . VAL A 1 109 ? -14.121 -6.641 3.459 1.00 94.38 109 VAL A C 1
ATOM 872 O O . VAL A 1 109 ? -13.835 -5.462 3.244 1.00 94.38 109 VAL A O 1
ATOM 875 N N . THR A 1 110 ? -15.326 -7.149 3.219 1.00 93.94 110 THR A N 1
A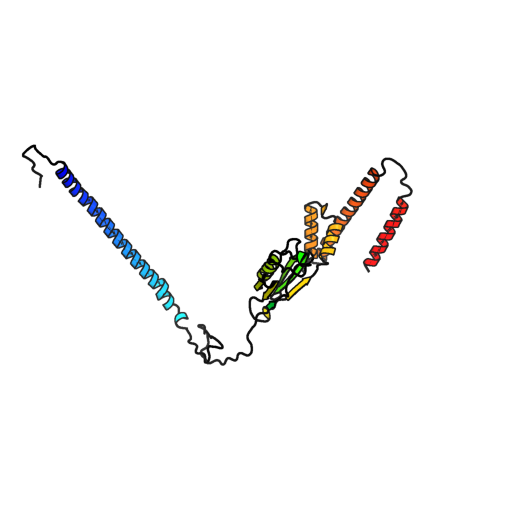TOM 876 C CA . THR A 1 110 ? -16.481 -6.334 2.844 1.00 93.94 110 THR A CA 1
ATOM 877 C C . THR A 1 110 ? -17.455 -6.316 4.008 1.00 93.94 110 THR A C 1
ATOM 879 O O . THR A 1 110 ? -17.895 -7.366 4.472 1.00 93.94 110 THR A O 1
ATOM 882 N N . GLY A 1 111 ? -17.789 -5.121 4.480 1.00 90.25 111 GLY A N 1
ATOM 883 C CA . GLY A 1 111 ? -18.749 -4.920 5.551 1.00 90.25 111 GLY A CA 1
ATOM 884 C C . GLY A 1 111 ? -20.182 -5.270 5.145 1.00 90.25 111 GLY A C 1
ATOM 885 O O . GLY A 1 111 ? -20.548 -5.322 3.960 1.00 90.25 111 GLY A O 1
ATOM 886 N N . GLY A 1 112 ? -21.016 -5.470 6.166 1.00 90.75 112 GLY A N 1
ATOM 887 C CA . GLY A 1 112 ? -22.468 -5.472 6.020 1.00 90.75 112 GLY A CA 1
ATOM 888 C C . GLY A 1 112 ? -23.000 -4.117 5.546 1.00 90.75 112 GLY A C 1
ATOM 889 O O . GLY A 1 112 ? -22.255 -3.143 5.425 1.00 90.75 112 GLY A O 1
ATOM 890 N N . VAL A 1 113 ? -24.300 -4.063 5.256 1.00 91.62 113 VAL A N 1
ATOM 891 C CA . VAL A 1 113 ? -24.969 -2.789 4.968 1.00 91.62 113 VAL A CA 1
ATOM 892 C C . VAL A 1 113 ? -25.047 -1.986 6.265 1.00 91.62 113 VAL A C 1
ATOM 894 O O . VAL A 1 113 ? -25.546 -2.481 7.271 1.00 91.62 113 VAL A O 1
ATOM 897 N N . ILE A 1 114 ? -24.537 -0.760 6.227 1.00 90.81 114 ILE A N 1
ATOM 898 C CA . ILE A 1 114 ? -24.525 0.188 7.335 1.00 90.81 114 ILE A CA 1
ATOM 899 C C . ILE A 1 114 ? -25.708 1.137 7.148 1.00 90.81 114 ILE A C 1
ATOM 901 O O . ILE A 1 114 ? -25.698 1.989 6.252 1.00 90.81 114 ILE A O 1
ATOM 905 N N . ASN A 1 115 ? -26.712 0.976 8.004 1.00 89.62 115 ASN A N 1
ATOM 906 C CA . ASN A 1 115 ? -27.857 1.872 8.106 1.00 89.62 115 ASN A CA 1
ATOM 907 C C . ASN A 1 115 ? -27.724 2.751 9.356 1.00 89.62 115 ASN A C 1
ATOM 909 O O . ASN A 1 115 ? -27.023 2.398 10.303 1.00 89.62 115 ASN A O 1
ATOM 913 N N . LEU A 1 116 ? -28.399 3.894 9.336 1.00 85.38 116 LEU A N 1
ATOM 914 C CA . LEU A 1 116 ? -28.625 4.737 10.506 1.00 85.38 116 LEU A CA 1
ATOM 915 C C . LEU A 1 116 ? -29.540 4.023 11.514 1.00 85.38 116 LEU A C 1
ATOM 917 O O . LEU A 1 116 ? -30.164 3.008 11.195 1.00 85.38 116 LEU A O 1
ATOM 921 N N . SER A 1 117 ? -29.664 4.579 12.722 1.00 77.50 117 SER A N 1
ATOM 922 C CA . SER A 1 117 ? -30.497 4.028 13.805 1.00 77.50 117 SER A CA 1
ATOM 923 C C . SER A 1 117 ? -31.978 3.827 13.446 1.00 77.50 117 SER A C 1
ATOM 925 O O . SER A 1 117 ? -32.682 3.115 14.154 1.00 77.50 117 SER A O 1
ATOM 927 N N . ASP A 1 118 ? -32.458 4.428 12.353 1.00 77.00 118 ASP A N 1
ATOM 928 C CA . ASP A 1 118 ? -33.811 4.229 11.818 1.00 77.00 118 ASP A CA 1
ATOM 929 C C . ASP A 1 118 ? -33.991 2.906 11.042 1.00 77.00 118 ASP A C 1
ATOM 931 O O . ASP A 1 118 ? -35.109 2.554 10.666 1.00 77.00 118 ASP A O 1
ATOM 935 N N . GLY A 1 119 ? -32.898 2.181 10.777 1.00 74.88 119 GLY A N 1
ATOM 936 C CA . GLY A 1 119 ? -32.868 0.892 10.086 1.00 74.88 119 GLY A CA 1
ATOM 937 C C . GLY A 1 119 ? -33.135 0.941 8.577 1.00 74.88 119 GLY A C 1
ATOM 938 O O . GLY A 1 119 ? -32.876 -0.052 7.896 1.00 74.88 119 GLY A O 1
ATOM 939 N N . ASN A 1 120 ? -33.591 2.077 8.042 1.00 80.38 120 ASN A N 1
ATOM 940 C CA . ASN A 1 120 ? -34.072 2.222 6.664 1.00 80.38 120 ASN A CA 1
ATOM 941 C C . ASN A 1 120 ? -33.225 3.181 5.820 1.00 80.38 120 ASN A C 1
ATOM 943 O O . ASN A 1 120 ? -33.238 3.088 4.589 1.00 80.38 120 ASN A O 1
ATOM 947 N N . THR A 1 121 ? -32.470 4.078 6.454 1.00 85.81 121 THR A N 1
ATOM 948 C CA . THR A 1 121 ? -31.622 5.042 5.756 1.00 85.81 121 THR A CA 1
ATOM 949 C C . THR A 1 121 ? -30.178 4.557 5.760 1.00 85.81 121 THR A C 1
ATOM 951 O O . THR A 1 121 ? -29.583 4.323 6.810 1.00 85.81 121 THR A O 1
ATOM 954 N N . LYS A 1 122 ? -29.581 4.416 4.573 1.00 89.12 122 LYS A N 1
ATOM 955 C CA . LYS A 1 122 ? -28.159 4.067 4.441 1.00 89.12 122 LYS A CA 1
ATOM 956 C C . LYS A 1 122 ? -27.290 5.210 4.947 1.00 89.12 122 LYS A C 1
ATOM 958 O O . LYS A 1 122 ? -27.567 6.376 4.661 1.00 89.12 122 LYS A O 1
ATOM 963 N N . ALA A 1 123 ? -26.215 4.870 5.648 1.00 89.31 123 ALA A N 1
ATOM 964 C CA . ALA A 1 123 ? -25.243 5.862 6.070 1.00 89.31 123 ALA A CA 1
ATOM 965 C C . ALA A 1 123 ? -24.554 6.524 4.859 1.00 89.31 123 ALA A C 1
ATOM 967 O O . ALA A 1 123 ? -24.490 5.991 3.749 1.00 89.31 123 ALA A O 1
ATOM 968 N N . SER A 1 124 ? -24.040 7.727 5.073 1.00 92.12 124 SER A N 1
ATOM 969 C CA . SER A 1 124 ? -23.214 8.451 4.111 1.00 92.12 124 SER 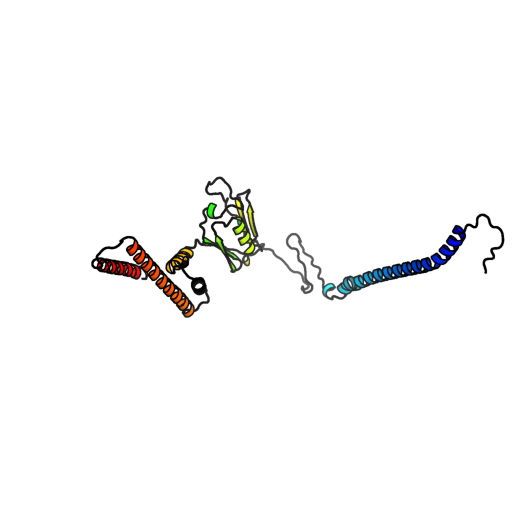A CA 1
ATOM 970 C C . SER A 1 124 ? -21.779 8.534 4.622 1.00 92.12 124 SER A C 1
ATOM 972 O O . SER A 1 124 ? -21.494 8.239 5.781 1.00 92.12 124 SER A O 1
ATOM 974 N N . THR A 1 125 ? -20.862 9.011 3.784 1.00 89.94 125 THR A N 1
ATOM 975 C CA . THR A 1 125 ? -19.480 9.282 4.207 1.00 89.94 125 THR A CA 1
ATOM 976 C C . THR A 1 125 ? -19.400 10.277 5.369 1.00 89.94 125 THR A C 1
ATOM 978 O O . THR A 1 125 ? -18.466 10.205 6.162 1.00 89.94 125 THR A O 1
ATOM 981 N N . ASN A 1 126 ? -20.379 11.177 5.493 1.00 92.12 126 ASN A N 1
ATOM 982 C CA . ASN A 1 126 ? -20.407 12.223 6.516 1.00 92.12 126 ASN A CA 1
ATOM 983 C C . ASN A 1 126 ? -21.194 11.817 7.768 1.00 92.12 126 ASN A C 1
ATOM 985 O O . ASN A 1 126 ? -21.236 12.584 8.727 1.00 92.12 126 ASN A O 1
ATOM 989 N N . THR A 1 127 ? -21.828 10.641 7.761 1.00 92.50 127 THR A N 1
ATOM 990 C CA . THR A 1 127 ? -22.541 10.120 8.929 1.00 92.50 127 THR A CA 1
ATOM 991 C C . THR A 1 127 ? -21.552 9.921 10.068 1.00 92.50 127 THR A C 1
ATOM 993 O O . THR A 1 127 ? -20.450 9.390 9.864 1.00 92.50 127 THR A O 1
ATOM 996 N N . LYS A 1 128 ? -21.928 10.384 11.261 1.00 93.06 128 LYS A N 1
ATOM 997 C CA . LYS A 1 128 ? -21.069 10.265 12.440 1.00 93.06 128 LYS A CA 1
ATOM 998 C C . LYS A 1 128 ? -21.064 8.823 12.917 1.00 93.06 128 LYS A C 1
ATOM 1000 O O . LYS A 1 128 ? -22.081 8.143 12.869 1.00 93.06 128 LYS A O 1
ATOM 1005 N N . LEU A 1 129 ? -19.931 8.361 13.427 1.00 90.31 129 LEU A N 1
ATOM 1006 C CA . LEU A 1 129 ? -19.815 7.007 13.974 1.00 90.31 129 LEU A CA 1
ATOM 1007 C C . LEU A 1 129 ? -20.741 6.807 15.187 1.00 90.31 129 LEU A C 1
ATOM 1009 O O . LEU A 1 129 ? -21.314 5.736 15.356 1.00 90.31 129 LEU A O 1
ATOM 1013 N N . THR A 1 130 ? -20.976 7.866 15.961 1.00 87.75 130 THR A N 1
ATOM 1014 C CA . THR A 1 130 ? -21.934 7.882 17.077 1.00 87.75 130 THR A CA 1
ATOM 1015 C C . THR A 1 130 ? -23.387 7.700 16.636 1.00 87.75 130 THR A C 1
ATOM 1017 O O . THR A 1 130 ? -24.160 7.052 17.335 1.00 87.75 130 THR A O 1
ATOM 1020 N N . GLU A 1 131 ? -23.759 8.178 15.445 1.00 88.12 131 GLU A N 1
ATOM 1021 C CA . GLU A 1 131 ? -25.088 7.957 14.845 1.00 88.12 131 GLU A CA 1
ATOM 1022 C C . GLU A 1 131 ? -25.278 6.512 14.356 1.00 88.12 131 GLU A C 1
ATOM 1024 O O . GLU A 1 131 ? -26.397 6.104 14.057 1.00 88.12 131 GLU A O 1
ATOM 1029 N N . LEU A 1 132 ? -24.193 5.735 14.280 1.00 87.06 132 LEU A N 1
ATOM 1030 C CA . LEU A 1 132 ? -24.200 4.308 13.948 1.00 87.06 132 LEU A CA 1
ATOM 1031 C C . LEU A 1 132 ? -24.183 3.416 15.199 1.00 87.06 132 LEU A C 1
ATOM 1033 O O . LEU A 1 132 ? -24.002 2.206 15.083 1.00 87.06 132 LEU A O 1
ATOM 1037 N N . GLY A 1 133 ? -24.338 4.005 16.390 1.00 83.94 133 GLY A N 1
ATOM 1038 C CA . GLY A 1 133 ? -24.318 3.284 17.662 1.00 83.94 133 GLY A CA 1
ATOM 1039 C C . GLY A 1 133 ? -22.916 2.954 18.181 1.00 83.94 133 GLY A C 1
ATOM 1040 O O . GLY A 1 133 ? -22.788 2.109 19.060 1.00 83.94 133 GLY A O 1
ATOM 1041 N N . ILE A 1 134 ? -21.863 3.591 17.654 1.00 86.62 134 ILE A N 1
ATOM 1042 C CA . ILE A 1 134 ? -20.501 3.452 18.185 1.00 86.62 134 ILE A CA 1
ATOM 1043 C C . ILE A 1 134 ? -20.282 4.523 19.251 1.00 86.62 134 ILE A C 1
ATOM 1045 O O . ILE A 1 134 ? -20.322 5.717 18.954 1.00 86.62 134 ILE A O 1
ATOM 1049 N N . GLU A 1 135 ? -20.022 4.110 20.486 1.00 83.12 135 GLU A N 1
ATOM 1050 C CA . GLU A 1 135 ? -19.768 5.040 21.586 1.00 83.12 135 GLU A CA 1
ATOM 1051 C C . GLU A 1 135 ? -18.519 5.894 21.322 1.00 83.12 135 GLU A C 1
ATOM 1053 O O . GLU A 1 135 ? -17.523 5.429 20.748 1.00 83.12 135 GLU A O 1
ATOM 1058 N N . ALA A 1 136 ? -18.570 7.160 21.745 1.00 80.75 136 ALA A N 1
ATOM 1059 C CA . ALA A 1 136 ? -17.378 8.000 21.771 1.00 80.75 136 ALA A CA 1
ATOM 1060 C C . ALA A 1 136 ? -16.299 7.334 22.641 1.00 80.75 136 ALA A C 1
ATOM 1062 O O . ALA A 1 136 ? -16.613 6.574 23.549 1.00 80.75 136 ALA A O 1
ATOM 1063 N N . GLU A 1 137 ? -15.031 7.598 22.333 1.00 79.12 137 GLU A N 1
ATOM 1064 C CA . GLU A 1 137 ? -13.849 6.990 22.966 1.00 79.12 137 GLU A CA 1
ATOM 1065 C C . GLU A 1 137 ? -13.611 5.508 22.620 1.00 79.12 137 GLU A C 1
ATOM 1067 O O . GLU A 1 137 ? -12.620 4.916 23.055 1.00 79.12 137 GLU A O 1
ATOM 1072 N N . THR A 1 138 ? -14.445 4.902 21.765 1.00 84.25 138 THR A N 1
ATOM 1073 C CA . THR A 1 138 ? -14.131 3.597 21.167 1.00 84.25 138 THR A CA 1
ATOM 1074 C C . THR A 1 138 ? -12.813 3.683 20.393 1.00 84.25 138 THR A C 1
ATOM 1076 O O . THR A 1 138 ? -12.606 4.592 19.583 1.00 84.25 138 THR A O 1
ATOM 1079 N N . LEU A 1 139 ? -11.922 2.714 20.611 1.00 86.38 139 LEU A N 1
ATOM 1080 C CA . LEU A 1 139 ? -10.636 2.629 19.926 1.00 86.38 139 LEU A CA 1
ATOM 1081 C C . LEU A 1 139 ? -10.686 1.546 18.851 1.00 86.38 139 LEU A C 1
ATOM 1083 O O . LEU A 1 139 ? -10.753 0.352 19.153 1.00 86.38 139 LEU A O 1
ATOM 1087 N N . PHE A 1 140 ? -10.595 1.958 17.591 1.00 90.44 140 PHE A N 1
ATOM 1088 C CA . PHE A 1 140 ? -10.368 1.048 16.478 1.00 90.44 140 PHE A CA 1
ATOM 1089 C C . PHE A 1 140 ? -8.876 0.866 16.256 1.00 90.44 140 PHE A C 1
ATOM 1091 O O . PHE A 1 140 ? -8.140 1.823 16.033 1.00 90.44 140 PHE A O 1
ATOM 1098 N N . ASN A 1 141 ? -8.430 -0.379 16.273 1.00 89.62 141 ASN A N 1
ATOM 1099 C CA . ASN A 1 141 ? -7.049 -0.741 16.045 1.00 89.62 141 ASN A CA 1
ATOM 1100 C C . ASN A 1 141 ? -6.935 -1.489 14.724 1.00 89.62 141 ASN A C 1
ATOM 1102 O O . ASN A 1 141 ? -7.620 -2.488 14.509 1.00 89.62 141 ASN A O 1
ATOM 1106 N N . ILE A 1 142 ? -6.047 -1.010 13.859 1.00 93.69 142 ILE A N 1
ATOM 1107 C CA . ILE A 1 142 ? -5.677 -1.685 12.621 1.00 93.69 142 ILE A CA 1
ATOM 1108 C C . ILE A 1 142 ? -4.235 -2.147 12.770 1.00 93.69 142 ILE A C 1
ATOM 1110 O O . ILE A 1 142 ? -3.342 -1.335 13.017 1.00 93.69 142 ILE A O 1
ATOM 1114 N N . THR A 1 143 ? -4.017 -3.448 12.617 1.00 91.81 143 THR A N 1
ATOM 1115 C CA . THR A 1 143 ? -2.687 -4.053 12.638 1.00 91.81 143 THR A CA 1
ATOM 1116 C C . THR A 1 143 ? -2.335 -4.543 11.246 1.00 91.81 143 THR A C 1
ATOM 1118 O O . THR A 1 143 ? -3.074 -5.347 10.691 1.00 91.81 143 THR A O 1
ATOM 1121 N N . VAL A 1 144 ? -1.209 -4.085 10.698 1.00 91.44 144 VAL A N 1
ATOM 1122 C CA . VAL A 1 144 ? -0.655 -4.531 9.408 1.00 91.44 144 VAL A CA 1
ATOM 1123 C C . VAL A 1 144 ? 0.824 -4.828 9.626 1.00 91.44 144 VAL A C 1
ATOM 1125 O O . VAL A 1 144 ? 1.526 -3.989 10.180 1.00 91.44 144 VAL A O 1
ATOM 1128 N N . LYS A 1 145 ? 1.319 -6.009 9.232 1.00 87.31 145 LYS A N 1
ATOM 1129 C CA . LYS A 1 145 ? 2.737 -6.399 9.432 1.00 87.31 145 LYS A CA 1
ATOM 1130 C C . LYS A 1 145 ? 3.239 -6.273 10.883 1.00 87.31 145 LYS A C 1
ATOM 1132 O O . LYS A 1 145 ? 4.407 -5.989 11.121 1.00 87.31 145 LYS A O 1
ATOM 1137 N N . GLY A 1 146 ? 2.352 -6.460 11.862 1.00 81.62 146 GLY A N 1
ATOM 1138 C CA . GLY A 1 146 ? 2.667 -6.291 13.287 1.00 81.62 146 GLY A CA 1
ATOM 1139 C C . GLY A 1 146 ? 2.694 -4.836 13.774 1.00 81.62 146 GLY A C 1
ATOM 1140 O O . GLY A 1 146 ? 2.717 -4.608 14.981 1.00 81.62 146 GLY A O 1
ATOM 1141 N N . GLU A 1 147 ? 2.607 -3.847 12.883 1.00 86.06 147 GLU A N 1
ATOM 1142 C CA . GLU A 1 147 ? 2.448 -2.444 13.260 1.00 86.06 147 GLU A CA 1
ATOM 1143 C C . GLU A 1 147 ? 0.982 -2.147 13.566 1.00 86.06 147 GLU A C 1
ATOM 1145 O O . GLU A 1 147 ? 0.100 -2.365 12.733 1.00 86.06 147 GLU A O 1
ATOM 1150 N N . LYS A 1 148 ? 0.714 -1.630 14.767 1.00 88.06 148 LYS A N 1
ATOM 1151 C CA . LYS A 1 148 ? -0.628 -1.261 15.220 1.00 88.06 148 LYS A CA 1
ATOM 1152 C C . LYS A 1 148 ? -0.814 0.248 15.113 1.00 88.06 148 LYS A C 1
ATOM 1154 O O . LYS A 1 148 ? -0.060 1.012 15.711 1.00 88.06 148 LYS A O 1
ATOM 1159 N N . LYS A 1 149 ? -1.851 0.677 14.395 1.00 87.31 149 LYS A N 1
ATOM 1160 C CA . LYS A 1 149 ? -2.346 2.057 14.425 1.00 87.31 149 LYS A CA 1
ATOM 1161 C C . LYS A 1 149 ? -3.707 2.095 15.091 1.00 87.31 149 LYS A C 1
ATOM 1163 O O . LYS A 1 149 ? -4.517 1.189 14.899 1.00 87.31 149 LYS A O 1
ATOM 1168 N N . THR A 1 150 ? -3.967 3.171 15.821 1.00 90.81 150 THR A N 1
ATOM 1169 C CA . THR A 1 150 ? -5.200 3.344 16.589 1.00 90.81 150 THR A CA 1
ATOM 1170 C C . THR A 1 150 ? -5.938 4.596 16.139 1.00 90.81 150 THR A C 1
ATOM 1172 O O . THR A 1 150 ? -5.330 5.648 15.941 1.00 90.81 150 THR A O 1
ATOM 1175 N N . PHE A 1 151 ? -7.250 4.467 15.987 1.00 88.75 151 PHE A N 1
ATOM 1176 C CA . PHE A 1 151 ? -8.190 5.542 15.729 1.00 88.75 151 PHE A CA 1
ATOM 1177 C C . PHE A 1 151 ? -9.166 5.641 16.888 1.00 88.75 151 PHE A C 1
ATOM 1179 O O . PHE A 1 151 ? -9.855 4.678 17.219 1.00 88.75 151 PHE A O 1
ATOM 1186 N N . GLU A 1 152 ? -9.214 6.820 17.487 1.00 88.31 152 GLU A N 1
ATOM 1187 C CA . GLU A 1 152 ? -10.132 7.149 18.565 1.00 88.31 152 GLU A CA 1
ATOM 1188 C C . GLU A 1 152 ? -11.393 7.793 17.989 1.00 88.31 152 GLU A C 1
ATOM 1190 O O . GLU A 1 152 ? -11.320 8.784 17.254 1.00 88.31 152 GLU A O 1
ATOM 1195 N N . VAL A 1 153 ? -12.552 7.227 18.326 1.00 88.12 153 VAL A N 1
ATOM 1196 C CA . VAL A 1 153 ? -13.851 7.769 17.930 1.00 88.12 153 VAL A CA 1
ATOM 1197 C C . VAL A 1 153 ? -14.166 8.991 18.780 1.00 88.12 153 VAL A C 1
ATOM 1199 O O . VAL A 1 153 ? -14.374 8.895 19.983 1.00 88.12 153 VAL A O 1
ATOM 1202 N N . LYS A 1 154 ? -14.254 10.157 18.150 1.00 88.31 154 LYS A N 1
ATOM 1203 C CA . LYS A 1 154 ? -14.729 11.392 18.779 1.00 88.31 154 LYS A CA 1
ATOM 1204 C C . LYS A 1 154 ? -16.202 11.605 18.454 1.00 88.31 154 LYS A C 1
ATOM 1206 O O . LYS A 1 154 ? -16.724 11.048 17.491 1.00 88.31 154 LYS A O 1
ATOM 1211 N N . ALA A 1 155 ? -16.859 12.494 19.197 1.00 86.31 155 ALA A N 1
ATOM 1212 C CA . ALA A 1 155 ? -18.271 12.827 18.984 1.00 86.31 155 ALA A CA 1
ATOM 1213 C C . ALA A 1 155 ? -18.595 13.296 17.548 1.00 86.31 155 ALA A C 1
ATOM 1215 O O . ALA A 1 155 ? -19.723 13.143 17.083 1.00 86.31 155 ALA A O 1
ATOM 1216 N N . ASN A 1 156 ? -17.617 13.871 16.844 1.00 89.38 156 ASN A N 1
ATOM 1217 C CA . ASN A 1 156 ? -17.733 14.344 15.465 1.00 89.38 156 ASN A CA 1
ATOM 1218 C C . ASN A 1 156 ? -17.016 13.458 14.435 1.00 89.38 156 ASN A C 1
ATOM 1220 O O . ASN A 1 156 ? -16.992 13.827 13.263 1.00 89.38 156 ASN A O 1
ATOM 1224 N N . SER A 1 157 ? -16.427 12.331 14.842 1.00 91.12 157 SER A N 1
ATOM 1225 C CA . SER A 1 157 ? -15.762 11.417 13.915 1.00 91.12 157 SER A CA 1
ATOM 1226 C C . SER A 1 157 ? -16.774 10.818 12.947 1.00 91.12 157 SER A C 1
ATOM 1228 O O . SER A 1 157 ? -17.802 10.275 13.355 1.00 91.12 157 SER A O 1
ATOM 1230 N N . THR A 1 158 ? -16.466 10.901 11.660 1.00 94.88 158 THR A N 1
ATOM 1231 C CA . THR A 1 158 ? -17.316 10.411 10.573 1.00 94.88 158 THR A CA 1
ATOM 1232 C C . THR A 1 158 ? -16.815 9.088 10.007 1.00 94.88 158 THR A C 1
ATOM 1234 O O . THR A 1 158 ? -15.673 8.673 10.225 1.00 94.88 158 THR A O 1
ATOM 1237 N N . LEU A 1 159 ? -17.660 8.433 9.214 1.00 93.75 159 LEU A N 1
ATOM 1238 C CA . LEU A 1 159 ? -17.269 7.242 8.465 1.00 93.75 159 LEU A CA 1
ATOM 1239 C C . LEU A 1 159 ? -16.110 7.521 7.490 1.00 93.75 159 LEU A C 1
ATOM 1241 O O . LEU A 1 159 ? -15.224 6.683 7.320 1.00 93.75 159 LEU A O 1
ATOM 1245 N N . ASN A 1 160 ? -16.071 8.713 6.887 1.00 95.50 160 ASN A N 1
ATOM 1246 C CA . ASN A 1 160 ? -14.961 9.143 6.040 1.00 95.50 160 ASN A CA 1
ATOM 1247 C C . ASN A 1 160 ? -13.643 9.256 6.817 1.00 95.50 160 ASN A C 1
ATOM 1249 O O . ASN A 1 160 ? -12.595 8.881 6.292 1.00 95.50 160 ASN A O 1
ATOM 1253 N N . ASP A 1 161 ? -13.683 9.723 8.067 1.00 95.88 161 ASP A N 1
ATOM 1254 C CA . ASP A 1 161 ? -12.484 9.813 8.908 1.00 95.88 161 ASP A CA 1
ATOM 1255 C C . ASP A 1 161 ? -11.905 8.426 9.187 1.00 95.88 161 ASP A C 1
ATOM 1257 O O . ASP A 1 161 ? -10.698 8.224 9.044 1.00 95.88 161 ASP A O 1
ATOM 1261 N N . PHE A 1 162 ? -12.767 7.443 9.472 1.00 94.56 162 PHE A N 1
ATOM 1262 C CA . PHE A 1 162 ? -12.347 6.050 9.624 1.00 94.56 162 PHE A CA 1
ATOM 1263 C C . PHE A 1 162 ? -11.752 5.478 8.327 1.00 94.56 162 PHE A C 1
ATOM 1265 O O . PHE A 1 162 ? -10.692 4.853 8.347 1.00 94.56 162 PHE A O 1
ATOM 1272 N N . VAL A 1 163 ? -12.388 5.723 7.175 1.00 95.81 163 VAL A N 1
ATOM 1273 C CA . VAL A 1 163 ? -11.873 5.281 5.864 1.00 95.81 163 VAL A CA 1
ATOM 1274 C C . VAL A 1 163 ? -10.495 5.885 5.580 1.00 95.81 163 VAL A C 1
ATOM 1276 O O . VAL A 1 163 ? -9.593 5.188 5.112 1.00 95.81 163 VAL A O 1
ATOM 1279 N N . ASN A 1 164 ? -10.305 7.173 5.864 1.00 96.88 164 ASN A N 1
ATOM 1280 C CA . ASN A 1 164 ? -9.025 7.849 5.661 1.00 96.88 164 ASN A CA 1
ATOM 1281 C C . ASN A 1 164 ? -7.957 7.362 6.641 1.00 96.88 164 ASN A C 1
ATOM 1283 O O . ASN A 1 164 ? -6.798 7.205 6.254 1.00 96.88 164 ASN A O 1
ATOM 1287 N N . PHE A 1 165 ? -8.345 7.052 7.876 1.00 95.75 165 PHE A N 1
ATOM 1288 C CA . PHE A 1 165 ? -7.474 6.387 8.833 1.00 95.75 165 PHE A CA 1
ATOM 1289 C C . PHE A 1 165 ? -7.042 4.996 8.348 1.00 95.75 165 PHE A C 1
ATOM 1291 O O . PHE A 1 165 ? -5.854 4.689 8.353 1.00 95.75 165 PHE A O 1
ATOM 1298 N N . ALA A 1 166 ? -7.961 4.172 7.842 1.00 95.19 166 ALA A N 1
ATOM 1299 C CA . ALA A 1 166 ? -7.611 2.863 7.293 1.00 95.19 166 ALA A CA 1
ATOM 1300 C C . ALA A 1 166 ? -6.626 2.975 6.113 1.00 95.19 166 ALA A C 1
ATOM 1302 O O . ALA A 1 166 ? -5.664 2.209 6.029 1.00 95.19 166 ALA A O 1
ATOM 1303 N N . LYS A 1 167 ? -6.797 3.986 5.248 1.00 95.62 167 LYS A N 1
ATOM 1304 C CA . LYS A 1 167 ? -5.828 4.300 4.184 1.00 95.62 167 LYS A CA 1
ATOM 1305 C C . LYS A 1 167 ? -4.461 4.696 4.736 1.00 95.62 167 LYS A C 1
ATOM 1307 O O . LYS A 1 167 ? -3.439 4.215 4.249 1.00 95.62 167 LYS A O 1
ATOM 1312 N N . SER A 1 168 ? -4.420 5.554 5.755 1.00 94.06 168 SER A N 1
ATOM 1313 C CA . SER A 1 168 ? -3.160 5.975 6.381 1.00 94.06 168 SER A CA 1
ATOM 1314 C C . SER A 1 168 ? -2.487 4.841 7.165 1.00 94.06 168 SER A C 1
ATOM 1316 O O . SER A 1 168 ? -1.264 4.839 7.321 1.00 94.06 168 SER A O 1
ATOM 1318 N N . ALA A 1 169 ? -3.251 3.831 7.593 1.00 92.31 169 ALA A N 1
ATOM 1319 C CA . ALA A 1 169 ? -2.763 2.577 8.163 1.00 92.31 169 ALA A CA 1
ATOM 1320 C C . ALA A 1 169 ? -2.201 1.586 7.131 1.00 92.31 169 ALA A C 1
ATOM 1322 O O . ALA A 1 169 ? -1.682 0.546 7.519 1.00 92.31 169 ALA A O 1
ATOM 1323 N N . GLY A 1 170 ? -2.221 1.923 5.837 1.00 91.69 170 GLY A N 1
ATOM 1324 C CA . GLY A 1 170 ? -1.621 1.109 4.777 1.00 91.69 170 GLY A CA 1
ATOM 1325 C C . GLY A 1 170 ? -2.594 0.159 4.079 1.00 91.69 170 GLY A C 1
ATOM 1326 O O . GLY A 1 170 ? -2.161 -0.646 3.254 1.00 91.69 170 GLY A O 1
ATOM 1327 N N . LEU A 1 171 ? -3.895 0.265 4.363 1.00 95.44 171 LEU A N 1
ATOM 1328 C CA . LEU A 1 171 ? -4.940 -0.483 3.666 1.00 95.44 171 LEU A CA 1
ATOM 1329 C C . LEU A 1 171 ? -5.467 0.288 2.450 1.00 95.44 171 LEU A C 1
ATOM 1331 O O . LEU A 1 171 ? -5.347 1.507 2.347 1.00 95.44 171 LEU A O 1
ATOM 1335 N N . SER A 1 172 ? -6.110 -0.423 1.531 1.00 95.69 172 SER A N 1
ATOM 1336 C CA . SER A 1 172 ? -7.005 0.184 0.547 1.00 95.69 172 SER A CA 1
ATOM 1337 C C . SER A 1 172 ? -8.413 0.153 1.124 1.00 95.69 172 SER A C 1
ATOM 1339 O O . SER A 1 172 ? -8.962 -0.924 1.326 1.00 95.69 172 SER A O 1
ATOM 1341 N N . ALA A 1 173 ? -8.984 1.318 1.428 1.00 96.44 173 ALA A N 1
ATOM 1342 C CA . ALA A 1 173 ? -10.310 1.414 2.032 1.00 96.44 173 ALA A CA 1
ATOM 1343 C C . ALA A 1 173 ? -11.237 2.341 1.239 1.00 96.44 173 ALA A C 1
ATOM 1345 O O . ALA A 1 173 ? -10.816 3.388 0.737 1.00 96.44 173 ALA A O 1
ATOM 1346 N N . ASN A 1 174 ? -12.512 1.978 1.146 1.00 96.00 174 ASN A N 1
ATOM 1347 C CA . ASN A 1 174 ? -13.550 2.791 0.524 1.00 96.00 174 ASN A CA 1
ATOM 1348 C C . ASN A 1 174 ? -14.908 2.527 1.183 1.00 96.00 174 ASN A C 1
ATOM 1350 O O . ASN A 1 174 ? -15.176 1.413 1.623 1.00 96.00 174 ASN A O 1
ATOM 1354 N N . TYR A 1 175 ? -15.764 3.546 1.216 1.00 95.56 175 TYR A N 1
ATOM 1355 C CA . TYR A 1 175 ? -17.170 3.385 1.552 1.00 95.56 175 TYR A CA 1
ATOM 1356 C C . TYR A 1 175 ? -18.039 3.700 0.335 1.00 95.56 175 TYR A C 1
ATOM 1358 O O . TYR A 1 175 ? -17.941 4.785 -0.240 1.00 95.56 175 TYR A O 1
ATOM 1366 N N . ASP A 1 176 ? -18.905 2.758 -0.020 1.00 93.44 176 ASP A N 1
ATOM 1367 C CA . ASP A 1 176 ? -19.894 2.910 -1.075 1.00 93.44 176 ASP A CA 1
ATOM 1368 C C . ASP A 1 176 ? -21.231 3.325 -0.458 1.00 93.44 176 ASP A C 1
ATOM 1370 O O . ASP A 1 176 ? -21.937 2.504 0.131 1.00 93.44 176 ASP A O 1
ATOM 1374 N N . SER A 1 177 ? -21.603 4.595 -0.623 1.00 88.94 177 SER A N 1
ATOM 1375 C CA . SER A 1 177 ? -22.866 5.147 -0.121 1.00 88.94 177 SER A CA 1
ATOM 1376 C C . SER A 1 177 ? -24.104 4.602 -0.840 1.00 88.94 177 SER A C 1
ATOM 1378 O O . SER A 1 177 ? -25.191 4.580 -0.265 1.00 88.94 177 SER A O 1
ATOM 1380 N N . LYS A 1 178 ? -23.973 4.109 -2.079 1.00 89.25 178 LYS A N 1
ATOM 1381 C CA . LYS A 1 178 ? -25.096 3.532 -2.832 1.00 89.25 178 LYS A CA 1
ATOM 1382 C C . LYS A 1 178 ? -25.500 2.184 -2.247 1.00 89.25 178 LYS A C 1
ATOM 1384 O O . LYS A 1 178 ? -26.693 1.895 -2.096 1.00 89.25 178 LYS A O 1
ATOM 1389 N N . HIS A 1 179 ? -24.516 1.358 -1.909 1.00 88.69 179 HIS A N 1
ATOM 1390 C CA . HIS A 1 179 ? -24.748 0.036 -1.322 1.00 88.69 179 HIS A CA 1
ATOM 1391 C C . HIS A 1 179 ? -24.673 0.032 0.209 1.00 88.69 179 HIS A C 1
ATOM 1393 O O . HIS A 1 179 ? -25.083 -0.950 0.824 1.00 88.69 179 HIS A O 1
ATOM 1399 N N . GLY A 1 180 ? -24.218 1.129 0.813 1.00 90.56 180 GLY A N 1
ATOM 1400 C CA . GLY A 1 180 ? -24.075 1.297 2.253 1.00 90.56 180 GLY A CA 1
ATOM 1401 C C . GLY A 1 180 ? -22.962 0.435 2.847 1.00 90.56 180 GLY A C 1
ATOM 1402 O O . GLY A 1 180 ? -23.094 -0.005 3.981 1.00 90.56 180 GLY A O 1
ATOM 1403 N N . ARG A 1 181 ? -21.905 0.115 2.089 1.00 93.31 181 ARG A N 1
ATOM 1404 C CA . ARG A 1 181 ? -20.908 -0.902 2.474 1.00 93.31 181 ARG A CA 1
ATOM 1405 C C . ARG A 1 181 ? -19.500 -0.342 2.539 1.00 93.31 181 ARG A C 1
ATOM 1407 O O . ARG A 1 181 ? -19.097 0.469 1.710 1.00 93.31 181 ARG A O 1
ATOM 1414 N N . LEU A 1 182 ? -18.747 -0.844 3.508 1.00 94.00 182 LEU A N 1
ATOM 1415 C CA . LEU A 1 182 ? -17.333 -0.554 3.682 1.00 94.00 182 LEU A CA 1
ATOM 1416 C C . LEU A 1 182 ? -16.489 -1.666 3.050 1.00 94.00 182 LEU A C 1
ATOM 1418 O O . LEU A 1 182 ? -16.714 -2.842 3.320 1.00 94.00 182 LEU A O 1
ATOM 1422 N N . TYR A 1 183 ? -15.507 -1.295 2.244 1.00 95.75 183 TYR A N 1
ATOM 1423 C CA . TYR A 1 183 ? -14.549 -2.203 1.627 1.00 95.75 183 TYR A CA 1
ATOM 1424 C C . TYR A 1 183 ? -13.162 -1.895 2.170 1.00 95.75 183 TYR A C 1
ATOM 1426 O O . TYR A 1 183 ? -12.726 -0.745 2.104 1.00 95.75 183 TYR A O 1
ATOM 1434 N N . LEU A 1 184 ? -12.470 -2.910 2.685 1.00 95.94 184 LEU A N 1
ATOM 1435 C CA . LEU A 1 184 ? -11.068 -2.818 3.085 1.00 95.94 184 LEU A CA 1
ATOM 1436 C C . LEU A 1 184 ? -10.278 -3.963 2.463 1.00 95.94 184 LEU A C 1
ATOM 1438 O O . LEU A 1 184 ? -10.730 -5.104 2.469 1.00 95.94 184 LEU A O 1
ATOM 1442 N N . SER A 1 185 ? -9.079 -3.683 1.970 1.00 96.00 185 SER A N 1
ATOM 1443 C CA . SER A 1 185 ? -8.153 -4.711 1.510 1.00 96.00 185 SER A CA 1
ATOM 1444 C C . SER A 1 185 ? -6.710 -4.365 1.840 1.00 96.00 185 SER A C 1
ATOM 1446 O O . SER A 1 185 ? -6.333 -3.195 1.949 1.00 96.00 185 SER A O 1
ATOM 1448 N N . ALA A 1 186 ? -5.875 -5.394 1.947 1.00 95.94 186 ALA A N 1
ATOM 1449 C CA . ALA A 1 186 ? -4.435 -5.224 1.959 1.00 95.94 186 ALA A CA 1
ATOM 1450 C C . ALA A 1 186 ? -3.985 -4.582 0.637 1.00 95.94 186 ALA A C 1
ATOM 1452 O O . ALA A 1 186 ? -4.559 -4.832 -0.428 1.00 95.94 186 ALA A O 1
ATOM 1453 N N . LYS A 1 187 ? -2.957 -3.732 0.701 1.00 93.00 187 LYS A N 1
ATOM 1454 C CA . LYS A 1 187 ? -2.407 -3.068 -0.489 1.00 93.00 187 LYS A CA 1
ATOM 1455 C C . LYS A 1 187 ? -1.613 -4.025 -1.380 1.00 93.00 187 LYS A C 1
ATOM 1457 O O . LYS A 1 187 ? -1.612 -3.861 -2.594 1.00 93.00 187 LYS A O 1
ATOM 1462 N N . ASN A 1 188 ? -0.975 -5.019 -0.770 1.00 93.12 188 ASN A N 1
ATOM 1463 C CA . ASN A 1 188 ? -0.163 -6.024 -1.442 1.00 93.12 188 ASN A CA 1
ATOM 1464 C C . ASN A 1 188 ? -0.701 -7.422 -1.119 1.00 93.12 188 ASN A C 1
ATOM 1466 O O . ASN A 1 188 ? -1.334 -7.622 -0.081 1.00 93.12 188 ASN A O 1
ATOM 1470 N N . SER A 1 189 ? -0.424 -8.377 -2.002 1.00 93.25 189 SER A N 1
ATOM 1471 C CA . SER A 1 189 ? -0.802 -9.781 -1.849 1.00 93.25 189 SER A CA 1
ATOM 1472 C C . SER A 1 189 ? 0.119 -10.537 -0.889 1.00 93.25 189 SER A C 1
ATOM 1474 O O . SER A 1 189 ? 1.281 -10.171 -0.723 1.00 93.25 189 SER A O 1
ATOM 1476 N N . GLY A 1 190 ? -0.370 -11.642 -0.331 1.00 91.38 190 GLY A N 1
ATOM 1477 C CA . GLY A 1 190 ? 0.398 -12.555 0.518 1.00 91.38 190 GLY A CA 1
ATOM 1478 C C . GLY A 1 190 ? 0.114 -12.391 2.012 1.00 91.38 190 GLY A C 1
ATOM 1479 O O . GLY A 1 190 ? -0.239 -11.309 2.476 1.00 91.38 190 GLY A O 1
ATOM 1480 N N . GLU A 1 191 ? 0.303 -13.480 2.759 1.00 89.44 191 GLU A N 1
ATOM 1481 C CA . GLU A 1 191 ? -0.040 -13.605 4.187 1.00 89.44 191 GLU A CA 1
ATOM 1482 C C . GLU A 1 191 ? 0.668 -12.581 5.083 1.00 89.44 191 GLU A C 1
ATOM 1484 O O . GLU A 1 191 ? 0.097 -12.086 6.048 1.00 89.44 191 GLU A O 1
ATOM 1489 N N . GLU A 1 192 ? 1.892 -12.176 4.735 1.00 89.88 192 GLU A N 1
AT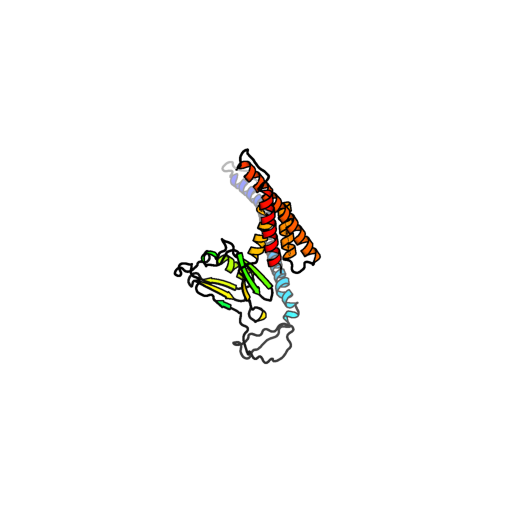OM 1490 C CA . GLU A 1 192 ? 2.612 -11.119 5.459 1.00 89.88 192 GLU A CA 1
ATOM 1491 C C . GLU A 1 192 ? 1.890 -9.761 5.428 1.00 89.88 192 GLU A C 1
ATOM 1493 O O . GLU A 1 192 ? 2.115 -8.917 6.289 1.00 89.88 192 GLU A O 1
ATOM 1498 N N . ASN A 1 193 ? 1.037 -9.530 4.428 1.00 91.12 193 ASN A N 1
ATOM 1499 C CA . ASN A 1 193 ? 0.268 -8.303 4.258 1.00 91.12 193 ASN A CA 1
ATOM 1500 C C . ASN A 1 193 ? -1.136 -8.420 4.870 1.00 91.12 193 ASN A C 1
ATOM 1502 O O . ASN A 1 193 ? -1.947 -7.507 4.693 1.00 91.12 193 ASN A O 1
ATOM 1506 N N . ALA A 1 194 ? -1.427 -9.517 5.578 1.00 92.31 194 ALA A N 1
ATOM 1507 C CA . ALA A 1 194 ? -2.667 -9.672 6.315 1.00 92.31 194 ALA A CA 1
ATOM 1508 C C . ALA A 1 194 ? -2.831 -8.548 7.347 1.00 92.31 194 ALA A C 1
ATOM 1510 O O . ALA A 1 194 ? -1.864 -8.031 7.922 1.00 92.31 194 ALA A O 1
ATOM 1511 N N . PHE A 1 195 ? -4.083 -8.167 7.568 1.00 94.69 195 PHE A N 1
ATOM 1512 C CA . PHE A 1 195 ? -4.465 -7.137 8.507 1.00 94.69 195 PHE A CA 1
ATOM 1513 C C . PHE A 1 195 ? -5.512 -7.634 9.498 1.00 94.69 195 PHE A C 1
ATOM 1515 O O . PHE A 1 195 ? -6.416 -8.405 9.171 1.00 94.69 195 PHE A O 1
ATOM 1522 N N . GLY A 1 196 ? -5.386 -7.147 10.727 1.00 92.94 196 GLY A N 1
ATOM 1523 C CA . GLY A 1 196 ? -6.371 -7.318 11.785 1.00 92.94 196 GLY A CA 1
ATOM 1524 C C . GLY A 1 196 ? -7.078 -6.000 12.053 1.00 92.94 196 GLY A C 1
ATOM 1525 O O . GLY A 1 196 ? -6.436 -4.950 12.091 1.00 92.94 196 GLY A O 1
ATOM 1526 N N . ILE A 1 197 ? -8.392 -6.056 12.256 1.00 91.88 197 ILE A N 1
ATOM 1527 C CA . ILE A 1 197 ? -9.174 -4.926 12.756 1.00 91.88 197 ILE A CA 1
ATOM 1528 C C . ILE A 1 197 ? -9.805 -5.372 14.062 1.00 91.88 197 ILE A C 1
ATOM 1530 O O . ILE A 1 197 ? -10.540 -6.357 14.089 1.00 91.88 197 ILE A O 1
ATOM 1534 N N . THR A 1 198 ? -9.522 -4.651 15.137 1.00 89.06 198 THR A N 1
ATOM 1535 C CA . THR A 1 198 ? -10.177 -4.865 16.426 1.00 89.06 198 THR A CA 1
ATOM 1536 C C . THR A 1 198 ? -10.762 -3.558 16.920 1.00 89.06 198 THR A C 1
ATOM 1538 O O . THR A 1 198 ? -10.184 -2.488 16.736 1.00 89.06 198 THR A O 1
ATOM 1541 N N . ALA A 1 199 ? -11.932 -3.640 17.539 1.00 85.38 199 ALA A N 1
ATOM 1542 C CA . ALA A 1 199 ? -12.514 -2.536 18.277 1.00 85.38 199 ALA A CA 1
ATOM 1543 C C . ALA A 1 199 ? -12.413 -2.878 19.758 1.00 85.38 199 ALA A C 1
ATOM 1545 O O . ALA A 1 199 ? -12.788 -3.973 20.173 1.00 85.38 199 ALA A O 1
ATOM 1546 N N . THR A 1 200 ? -11.889 -1.951 20.541 1.00 78.75 200 THR A N 1
ATOM 1547 C CA . THR A 1 200 ? -11.931 -2.024 21.997 1.00 78.75 200 THR A CA 1
ATOM 1548 C C . THR A 1 200 ? -12.736 -0.833 22.471 1.00 78.75 200 THR A C 1
ATOM 1550 O O . THR A 1 200 ? -12.301 0.310 22.311 1.00 78.75 200 THR A O 1
ATOM 1553 N N . THR A 1 201 ? -13.915 -1.099 23.029 1.00 62.41 201 THR A N 1
ATOM 1554 C CA . THR A 1 201 ? -14.611 -0.136 23.880 1.00 62.41 201 THR A CA 1
ATOM 1555 C C . THR A 1 201 ? -13.746 0.021 25.113 1.00 62.41 201 THR A C 1
ATOM 1557 O O . THR A 1 201 ? -13.542 -0.914 25.889 1.00 62.41 201 THR A O 1
ATOM 1560 N N . SER A 1 202 ? -13.109 1.174 25.209 1.00 50.94 202 SER A N 1
ATOM 1561 C CA . SER A 1 202 ? -12.201 1.465 26.290 1.00 50.94 202 SER A CA 1
ATOM 1562 C C . SER A 1 202 ? -13.023 1.704 27.554 1.00 50.94 202 SER A C 1
ATOM 1564 O O . SER A 1 202 ? -13.397 2.829 27.850 1.00 50.94 202 SER A O 1
ATOM 1566 N N . THR A 1 203 ? -13.178 0.676 28.385 1.00 46.31 203 THR A N 1
ATOM 1567 C CA . THR A 1 203 ? -13.204 0.909 29.834 1.00 46.31 203 THR A CA 1
ATOM 1568 C C . THR A 1 203 ? -11.832 1.372 30.336 1.00 46.31 203 THR A C 1
ATOM 1570 O O . THR A 1 203 ? -11.629 1.377 31.532 1.00 46.31 203 THR A O 1
ATOM 1573 N N . ALA A 1 204 ? -10.869 1.739 29.474 1.00 49.03 204 ALA A N 1
ATOM 1574 C CA . ALA A 1 204 ? -9.583 2.329 29.852 1.00 49.03 204 ALA A CA 1
ATOM 1575 C C . ALA A 1 204 ? -9.618 3.873 29.863 1.00 49.03 204 ALA A C 1
ATOM 1577 O O . ALA A 1 204 ? -8.707 4.495 30.409 1.00 49.03 204 ALA A O 1
ATOM 1578 N N . THR A 1 205 ? -10.673 4.507 29.328 1.00 51.09 205 THR A N 1
ATOM 1579 C CA . THR A 1 205 ? -10.927 5.934 29.571 1.00 51.09 205 THR A CA 1
ATOM 1580 C C . THR A 1 205 ? -11.683 6.136 30.874 1.00 51.09 205 THR A C 1
ATOM 1582 O O . THR A 1 205 ? -11.433 7.138 31.519 1.00 51.09 205 THR A O 1
ATOM 1585 N N . ALA A 1 206 ? -12.505 5.177 31.318 1.00 53.19 206 ALA A N 1
ATOM 1586 C CA . ALA A 1 206 ? -13.109 5.192 32.655 1.00 53.19 206 ALA A CA 1
ATOM 1587 C C . ALA A 1 206 ? -12.061 5.386 33.776 1.00 53.19 206 ALA A C 1
ATOM 1589 O O . ALA A 1 206 ? -12.116 6.423 34.419 1.00 53.19 206 ALA A O 1
ATOM 1590 N N . PRO A 1 207 ? -11.009 4.555 33.927 1.00 60.47 207 PRO A N 1
ATOM 1591 C CA . PRO A 1 207 ? -9.990 4.743 34.951 1.00 60.47 207 PRO A CA 1
ATOM 1592 C C . PRO A 1 207 ? -9.171 6.007 34.705 1.00 60.47 207 PRO A C 1
ATOM 1594 O O . PRO A 1 207 ? -8.776 6.666 35.653 1.00 60.47 207 PRO A O 1
ATOM 1597 N N . LYS A 1 208 ? -8.919 6.414 33.453 1.00 72.75 208 LYS A N 1
ATOM 1598 C CA . LYS A 1 208 ? -8.218 7.681 33.199 1.00 72.75 208 LYS A CA 1
ATOM 1599 C C . LYS A 1 208 ? -9.065 8.889 33.610 1.00 72.75 208 LYS A C 1
ATOM 1601 O O . LYS A 1 208 ? -8.523 9.814 34.199 1.00 72.75 208 LYS A O 1
ATOM 1606 N N . ASN A 1 209 ? -10.355 8.894 33.296 1.00 70.44 209 ASN A N 1
ATOM 1607 C CA . ASN A 1 209 ? -11.290 9.969 33.610 1.00 70.44 209 ASN A CA 1
ATOM 1608 C C . ASN A 1 209 ? -11.603 9.994 35.111 1.00 70.44 209 ASN A C 1
ATOM 1610 O O . ASN A 1 209 ? -11.577 11.071 35.690 1.00 70.44 209 ASN A O 1
ATOM 1614 N N . GLU A 1 210 ? -11.768 8.834 35.748 1.00 74.62 210 GLU A N 1
ATOM 1615 C CA . GLU A 1 210 ? -11.869 8.678 37.205 1.00 74.62 210 GLU A CA 1
ATOM 1616 C C . GLU A 1 210 ? -10.608 9.199 37.901 1.00 74.62 210 GLU A C 1
ATOM 1618 O O . GLU A 1 210 ? -10.698 9.965 38.854 1.00 74.62 210 GLU A O 1
ATOM 1623 N N . LEU A 1 211 ? -9.413 8.876 37.391 1.00 78.75 211 LEU A N 1
ATOM 1624 C CA . LEU A 1 211 ? -8.161 9.420 37.922 1.00 78.75 211 LEU A CA 1
ATOM 1625 C C . LEU A 1 211 ? -8.037 10.930 37.670 1.00 78.75 211 LEU A C 1
ATOM 1627 O O . LEU A 1 211 ? -7.545 11.644 38.538 1.00 78.75 211 LEU A O 1
ATOM 1631 N N . LEU A 1 212 ? -8.477 11.438 36.512 1.00 82.56 212 LEU A N 1
ATOM 1632 C CA . LEU A 1 212 ? -8.506 12.876 36.203 1.00 82.56 212 LEU A CA 1
ATOM 1633 C C . LEU A 1 212 ? -9.487 13.639 37.105 1.00 82.56 212 LEU A C 1
ATOM 1635 O O . LEU A 1 212 ? -9.198 14.776 37.481 1.00 82.56 212 LEU A O 1
ATOM 1639 N N . GLU A 1 213 ? -10.619 13.033 37.450 1.00 81.38 213 GLU A N 1
ATOM 1640 C CA . GLU A 1 213 ? -11.599 13.570 38.393 1.00 81.38 213 GLU A CA 1
ATOM 1641 C C . GLU A 1 213 ? -11.045 13.546 39.821 1.00 81.38 213 GLU A C 1
ATOM 1643 O O . GLU A 1 213 ? -11.062 14.575 40.495 1.00 81.38 213 GLU A O 1
ATOM 1648 N N . LEU A 1 214 ? -10.433 12.432 40.234 1.00 81.81 214 LEU A N 1
ATOM 1649 C CA . LEU A 1 214 ? -9.810 12.269 41.547 1.00 81.81 214 LEU A CA 1
ATOM 1650 C C . LEU A 1 214 ? -8.680 13.279 41.793 1.00 81.81 214 LEU A C 1
ATOM 1652 O O . LEU A 1 214 ? -8.561 13.814 42.892 1.00 81.81 214 LEU A O 1
ATOM 1656 N N . VAL A 1 215 ? -7.860 13.579 40.777 1.00 84.56 215 VAL A N 1
ATOM 1657 C CA . VAL A 1 215 ? -6.808 14.610 40.881 1.00 84.56 215 VAL A CA 1
ATOM 1658 C C . VAL A 1 215 ? -7.314 16.036 40.656 1.00 84.56 215 VAL A C 1
ATOM 1660 O O . VAL A 1 215 ? -6.515 16.974 40.681 1.00 84.56 215 VAL A O 1
ATOM 1663 N N . GLY A 1 216 ? -8.608 16.222 40.381 1.00 83.69 216 GLY A N 1
ATOM 1664 C CA . GLY A 1 216 ? -9.179 17.547 40.180 1.00 83.69 216 GLY A CA 1
ATOM 1665 C C . GLY A 1 216 ? -8.695 18.262 38.932 1.00 83.69 216 GLY A C 1
ATOM 1666 O O . GLY A 1 216 ? -8.517 19.482 38.956 1.00 83.69 216 GLY A O 1
ATOM 1667 N N . TYR A 1 217 ? -8.426 17.531 37.846 1.00 84.69 217 TYR A N 1
ATOM 1668 C CA . TYR A 1 217 ? -7.661 18.034 36.703 1.00 84.69 217 TYR A CA 1
ATOM 1669 C C . TYR A 1 217 ? -8.174 19.371 36.158 1.00 84.69 217 TYR A C 1
ATOM 1671 O O . TYR A 1 217 ? -7.380 20.227 35.776 1.00 84.69 217 TYR A O 1
ATOM 1679 N N . THR A 1 218 ? -9.487 19.609 36.156 1.00 83.88 218 THR A N 1
ATOM 1680 C CA . THR A 1 218 ? -10.092 20.870 35.692 1.00 83.88 218 THR A CA 1
ATOM 1681 C C . THR A 1 218 ? -9.632 22.087 36.494 1.00 83.88 218 THR A C 1
ATOM 1683 O O . THR A 1 218 ? -9.430 23.154 35.907 1.00 83.88 218 THR A O 1
ATOM 1686 N N . ASN A 1 219 ? -9.391 21.903 37.790 1.00 80.25 219 ASN A N 1
ATOM 1687 C CA . ASN A 1 219 ? -9.090 22.937 38.777 1.00 80.25 219 ASN A CA 1
ATOM 1688 C C . ASN A 1 219 ? -7.580 23.129 39.013 1.00 80.25 219 ASN A C 1
ATOM 1690 O O . ASN A 1 219 ? -7.173 24.032 39.745 1.00 80.25 219 ASN A O 1
ATOM 1694 N N . LEU A 1 220 ? -6.746 22.303 38.376 1.00 87.69 220 LEU A N 1
ATOM 1695 C CA . LEU A 1 220 ? -5.290 22.399 38.437 1.00 87.69 220 LEU A CA 1
ATOM 1696 C C . LEU A 1 220 ? -4.738 23.566 37.605 1.00 87.69 220 LEU A C 1
ATOM 1698 O O . LEU A 1 220 ? -5.281 23.950 36.559 1.00 87.69 220 LEU A O 1
ATOM 1702 N N . THR A 1 221 ? -3.584 24.080 38.033 1.00 89.62 221 THR A N 1
ATOM 1703 C CA . THR A 1 221 ? -2.798 25.051 37.261 1.00 89.62 221 THR A CA 1
ATOM 1704 C C . THR A 1 221 ? -2.216 24.422 35.990 1.00 89.62 221 THR A C 1
ATOM 1706 O O . THR A 1 221 ? -2.124 23.202 35.844 1.00 89.62 221 THR A O 1
ATOM 1709 N N . ALA A 1 222 ? -1.775 25.254 35.041 1.00 86.12 222 ALA A N 1
ATOM 1710 C CA . ALA A 1 222 ? -1.189 24.772 33.788 1.00 86.12 222 ALA A CA 1
ATOM 1711 C C . ALA A 1 222 ? 0.085 23.921 33.987 1.00 86.12 222 ALA A C 1
ATOM 1713 O O . ALA A 1 222 ? 0.375 23.052 33.165 1.00 86.12 222 ALA A O 1
ATOM 1714 N N . GLU A 1 223 ? 0.850 24.151 35.057 1.00 86.69 223 GLU A N 1
ATOM 1715 C CA . GLU A 1 223 ? 2.051 23.368 35.382 1.00 86.69 223 GLU A CA 1
ATOM 1716 C C . GLU A 1 223 ? 1.704 22.011 36.009 1.00 86.69 223 GLU A C 1
ATOM 1718 O O . GLU A 1 223 ? 2.302 20.985 35.677 1.00 86.69 223 GLU A O 1
ATOM 1723 N N . GLU A 1 224 ? 0.680 21.981 36.859 1.00 86.56 224 GLU A N 1
ATOM 1724 C CA . GLU A 1 224 ? 0.175 20.753 37.474 1.00 86.56 224 GLU A CA 1
ATOM 1725 C C . GLU A 1 224 ? -0.488 19.844 36.433 1.00 86.56 224 GLU A C 1
ATOM 1727 O O . GLU A 1 224 ? -0.204 18.649 36.405 1.00 86.56 224 GLU A O 1
ATOM 1732 N N . LYS A 1 225 ? -1.252 20.407 35.485 1.00 86.31 225 LYS A N 1
ATOM 1733 C CA . LYS A 1 225 ? -1.803 19.662 34.336 1.00 86.31 225 LYS A CA 1
ATOM 1734 C C . LYS A 1 225 ? -0.711 18.974 33.516 1.00 86.31 225 LYS A C 1
ATOM 1736 O O . LYS A 1 225 ? -0.822 17.789 33.217 1.00 86.31 225 LYS A O 1
ATOM 1741 N N . LYS A 1 226 ? 0.397 19.674 33.234 1.00 88.44 226 LYS A N 1
ATOM 1742 C CA . LYS A 1 226 ? 1.562 19.077 32.551 1.00 88.44 226 LYS A CA 1
ATOM 1743 C C . LYS A 1 226 ? 2.181 17.931 33.350 1.00 88.44 226 LYS A C 1
ATOM 1745 O O . LYS A 1 226 ? 2.666 16.971 32.755 1.00 88.44 226 LYS A O 1
ATOM 1750 N N . SER A 1 227 ? 2.188 18.041 34.676 1.00 88.19 227 SER A N 1
ATOM 1751 C CA . SER A 1 227 ? 2.730 17.013 35.569 1.00 88.19 227 SER A CA 1
ATOM 1752 C C . SER A 1 227 ? 1.855 15.758 35.563 1.00 88.19 227 SER A C 1
ATOM 1754 O O . SER A 1 227 ? 2.382 14.655 35.438 1.00 88.19 227 SER A O 1
ATOM 1756 N N . VAL A 1 228 ? 0.530 15.930 35.572 1.00 86.00 228 VAL A N 1
ATOM 1757 C CA . VAL A 1 228 ? -0.452 14.845 35.426 1.00 86.00 228 VAL A CA 1
ATOM 1758 C C . VAL A 1 228 ? -0.353 14.176 34.051 1.00 86.00 228 VAL A C 1
ATOM 1760 O O . VAL A 1 228 ? -0.233 12.956 33.965 1.00 86.00 228 VAL A O 1
ATOM 1763 N N . ASP A 1 229 ? -0.299 14.953 32.964 1.00 85.81 229 ASP A N 1
ATOM 1764 C CA . ASP A 1 229 ? -0.154 14.407 31.606 1.00 85.81 229 ASP A CA 1
ATOM 1765 C C . ASP A 1 229 ? 1.151 13.615 31.441 1.00 85.81 229 ASP A C 1
ATOM 1767 O O . ASP A 1 229 ? 1.200 12.611 30.726 1.00 85.81 229 ASP A O 1
ATOM 1771 N N . LYS A 1 230 ? 2.228 14.072 32.091 1.00 86.88 230 LYS A N 1
ATOM 1772 C CA . LYS A 1 230 ? 3.516 13.376 32.105 1.00 86.88 230 LYS A CA 1
ATOM 1773 C C . LYS A 1 230 ? 3.431 12.075 32.902 1.00 86.88 230 LYS A C 1
ATOM 1775 O O . LYS A 1 230 ? 3.904 11.062 32.400 1.00 86.88 230 LYS A O 1
ATOM 1780 N N . ALA A 1 231 ? 2.807 12.085 34.080 1.00 86.00 231 ALA A N 1
ATOM 1781 C CA . ALA A 1 231 ? 2.602 10.888 34.894 1.00 86.00 231 ALA A CA 1
ATOM 1782 C C . ALA A 1 231 ? 1.802 9.819 34.132 1.00 86.00 231 ALA A C 1
ATOM 1784 O O . ALA A 1 231 ? 2.243 8.674 34.040 1.00 86.00 231 ALA A O 1
ATOM 1785 N N . PHE A 1 232 ? 0.703 10.204 33.472 1.00 84.69 232 PHE A N 1
ATOM 1786 C CA . PHE A 1 232 ? -0.068 9.285 32.629 1.00 84.69 232 PHE A CA 1
ATOM 1787 C C . PHE A 1 232 ? 0.741 8.726 31.454 1.00 84.69 232 PHE A C 1
ATOM 1789 O O . PHE A 1 232 ? 0.622 7.546 31.137 1.00 84.69 232 PHE A O 1
ATOM 1796 N N . LYS A 1 233 ? 1.592 9.539 30.814 1.00 82.62 233 LYS A N 1
ATOM 1797 C CA . LYS A 1 233 ? 2.489 9.055 29.750 1.00 82.62 233 LYS A CA 1
ATOM 1798 C C . LYS A 1 233 ? 3.524 8.058 30.266 1.00 82.62 233 LYS A C 1
ATOM 1800 O O . LYS A 1 233 ? 3.815 7.096 29.564 1.00 82.62 233 LYS A O 1
ATOM 1805 N N . THR A 1 234 ? 4.070 8.279 31.460 1.00 84.69 234 THR A N 1
ATOM 1806 C CA . THR A 1 234 ? 5.017 7.353 32.095 1.00 84.69 234 THR A CA 1
ATOM 1807 C C . THR A 1 234 ? 4.347 6.019 32.424 1.00 84.69 234 THR A C 1
ATOM 1809 O O . THR A 1 234 ? 4.886 4.976 32.071 1.00 84.69 234 THR A O 1
ATOM 1812 N N . LEU A 1 235 ? 3.145 6.052 33.006 1.00 81.69 235 LEU A N 1
ATOM 1813 C CA . LEU A 1 235 ? 2.364 4.857 33.357 1.00 81.69 235 LEU A CA 1
ATOM 1814 C C . LEU A 1 235 ? 1.872 4.075 32.128 1.00 81.69 235 LEU A C 1
ATOM 1816 O O . LEU A 1 235 ? 1.730 2.859 32.186 1.00 81.69 235 LEU A O 1
ATOM 1820 N N . ALA A 1 236 ? 1.629 4.758 31.007 1.00 78.56 236 ALA A N 1
ATOM 1821 C CA . ALA A 1 236 ? 1.231 4.129 29.747 1.00 78.56 236 ALA A CA 1
ATOM 1822 C C . ALA A 1 236 ? 2.416 3.589 28.920 1.00 78.56 236 ALA A C 1
ATOM 1824 O O . ALA A 1 236 ? 2.204 2.938 27.894 1.00 78.56 236 ALA A O 1
ATOM 1825 N N . SER A 1 237 ? 3.658 3.886 29.315 1.00 76.62 237 SER A N 1
ATOM 1826 C CA . SER A 1 237 ? 4.852 3.443 28.597 1.00 76.62 237 SER A CA 1
ATOM 1827 C C . SER A 1 237 ? 5.160 1.976 28.892 1.00 76.62 237 SER A C 1
ATOM 1829 O O . SER A 1 237 ? 5.212 1.561 30.041 1.00 76.62 237 SER A O 1
ATOM 1831 N N . THR A 1 238 ? 5.459 1.184 27.862 1.00 72.75 238 THR A N 1
ATOM 1832 C CA . THR A 1 238 ? 5.928 -0.206 28.027 1.00 72.75 238 THR A CA 1
ATOM 1833 C C . THR A 1 238 ? 7.414 -0.304 28.389 1.00 72.75 238 THR A C 1
ATOM 1835 O O . THR A 1 238 ? 7.930 -1.407 28.546 1.00 72.75 238 THR A O 1
ATOM 1838 N N . SER A 1 239 ? 8.122 0.828 28.467 1.00 76.81 239 SER A N 1
ATOM 1839 C CA . SER A 1 239 ? 9.558 0.904 28.764 1.00 76.81 239 SER A CA 1
ATOM 1840 C C . SER A 1 239 ? 9.884 1.654 30.061 1.00 76.81 239 SER A C 1
ATOM 1842 O O . SER A 1 239 ? 11.047 1.995 30.272 1.00 76.81 239 SER A O 1
ATOM 1844 N N . SER A 1 240 ? 8.888 1.986 30.888 1.00 81.00 240 SER A N 1
ATOM 1845 C CA . SER A 1 240 ? 9.099 2.614 32.198 1.00 81.00 240 SER A CA 1
ATOM 1846 C C . SER A 1 240 ? 9.585 1.596 33.230 1.00 81.00 240 SER A C 1
ATOM 1848 O O . SER A 1 240 ? 9.170 0.435 33.242 1.00 81.00 240 SER A O 1
ATOM 1850 N N . THR A 1 241 ? 10.494 2.029 34.100 1.00 88.00 241 THR A N 1
ATOM 1851 C CA . THR A 1 241 ? 10.975 1.218 35.223 1.00 88.00 241 THR A CA 1
ATOM 1852 C C . THR A 1 241 ? 9.983 1.245 36.392 1.00 88.00 241 THR A C 1
ATOM 1854 O O . THR A 1 241 ? 9.064 2.065 36.436 1.00 88.00 241 THR A O 1
ATOM 1857 N N . ALA A 1 242 ? 10.168 0.360 37.377 1.00 85.81 242 ALA A N 1
ATOM 1858 C CA . ALA A 1 242 ? 9.357 0.372 38.598 1.00 85.81 242 ALA A CA 1
ATOM 1859 C C . ALA A 1 242 ? 9.457 1.715 39.352 1.00 85.81 242 ALA A C 1
ATOM 1861 O O . ALA A 1 242 ? 8.451 2.203 39.866 1.00 85.81 242 ALA A O 1
ATOM 1862 N N . ASP A 1 243 ? 10.638 2.341 39.351 1.00 88.25 243 ASP A N 1
ATOM 1863 C CA . ASP A 1 243 ? 10.872 3.642 39.988 1.00 88.25 243 ASP A CA 1
ATOM 1864 C C . ASP A 1 243 ? 10.185 4.791 39.233 1.00 88.25 243 ASP A C 1
ATOM 1866 O O . ASP A 1 243 ? 9.638 5.707 39.855 1.00 88.25 243 ASP A O 1
ATOM 1870 N N . ASP A 1 244 ? 10.147 4.723 37.898 1.00 84.44 244 ASP A N 1
ATOM 1871 C CA . ASP A 1 244 ? 9.420 5.689 37.065 1.00 84.44 244 ASP A CA 1
ATOM 1872 C C . ASP A 1 244 ? 7.912 5.617 37.326 1.00 84.44 244 ASP A C 1
ATOM 1874 O O . ASP A 1 244 ? 7.247 6.648 37.458 1.00 84.44 244 ASP A O 1
ATOM 1878 N N . ASN A 1 245 ? 7.378 4.397 37.438 1.00 84.75 245 ASN A N 1
ATOM 1879 C CA . ASN A 1 245 ? 5.964 4.172 37.723 1.00 84.75 245 ASN A CA 1
ATOM 1880 C C . ASN A 1 245 ? 5.599 4.648 39.132 1.00 84.75 245 ASN A C 1
ATOM 1882 O O . ASN A 1 245 ? 4.597 5.341 39.284 1.00 84.75 245 ASN A O 1
ATOM 1886 N N . LYS A 1 246 ? 6.443 4.373 40.134 1.00 88.69 246 LYS A N 1
ATOM 1887 C CA . LYS A 1 246 ? 6.255 4.874 41.502 1.00 88.69 246 LYS A CA 1
ATOM 1888 C C . LYS A 1 246 ? 6.282 6.403 41.568 1.00 88.69 246 LYS A C 1
ATOM 1890 O O . LYS A 1 246 ? 5.423 7.026 42.179 1.00 88.69 246 LYS A O 1
ATOM 1895 N N . SER A 1 247 ? 7.231 7.025 40.872 1.00 87.50 247 SER A N 1
ATOM 1896 C CA . SER A 1 247 ? 7.311 8.489 40.803 1.00 87.50 247 SER A CA 1
ATOM 1897 C C . SER A 1 247 ? 6.064 9.097 40.153 1.00 87.50 247 SER A C 1
ATOM 1899 O O . SER A 1 247 ? 5.609 10.167 40.553 1.00 87.50 247 SER A O 1
ATOM 1901 N N . ALA A 1 248 ? 5.500 8.427 39.144 1.00 86.75 248 ALA A N 1
ATOM 1902 C CA . ALA A 1 248 ? 4.269 8.855 38.492 1.00 86.75 248 ALA A CA 1
ATOM 1903 C C . ALA A 1 248 ? 3.038 8.707 39.403 1.00 86.75 248 ALA A C 1
ATOM 1905 O O . ALA A 1 248 ? 2.206 9.613 39.418 1.00 86.75 248 ALA A O 1
ATOM 1906 N N . THR A 1 249 ? 2.929 7.627 40.186 1.00 88.31 249 THR A N 1
ATOM 1907 C CA . THR A 1 249 ? 1.826 7.443 41.148 1.00 88.31 249 THR A CA 1
ATOM 1908 C C . THR A 1 249 ? 1.895 8.437 42.304 1.00 88.31 249 THR A C 1
ATOM 1910 O O . THR A 1 249 ? 0.878 9.052 42.613 1.00 88.31 249 THR A O 1
ATOM 1913 N N . ASP A 1 250 ? 3.083 8.706 42.859 1.00 89.06 250 ASP A N 1
ATOM 1914 C CA . ASP A 1 250 ? 3.267 9.667 43.961 1.00 89.06 250 ASP A CA 1
ATOM 1915 C C . ASP A 1 250 ? 2.802 11.088 43.572 1.00 89.06 250 ASP A C 1
ATOM 1917 O O . ASP A 1 250 ? 2.239 11.834 44.380 1.00 89.06 250 ASP A O 1
ATOM 1921 N N . ILE A 1 251 ? 3.016 11.479 42.308 1.00 88.56 251 ILE A N 1
ATOM 1922 C CA . ILE A 1 251 ? 2.543 12.764 41.768 1.00 88.56 251 ILE A CA 1
ATOM 1923 C C . ILE A 1 251 ? 1.012 12.813 41.741 1.00 88.56 251 ILE A C 1
ATOM 1925 O O . ILE A 1 251 ? 0.430 13.835 42.114 1.00 88.56 251 ILE A O 1
ATOM 1929 N N . LEU A 1 252 ? 0.366 11.733 41.295 1.00 87.62 252 LEU A N 1
ATOM 1930 C CA . LEU A 1 252 ? -1.091 11.653 41.203 1.00 87.62 252 LEU A CA 1
ATOM 1931 C C . LEU A 1 252 ? -1.730 11.641 42.598 1.00 87.62 252 LEU A C 1
ATOM 1933 O O . LEU A 1 252 ? -2.647 12.421 42.840 1.00 87.62 252 LEU A O 1
ATOM 1937 N N . GLU A 1 253 ? -1.196 10.864 43.543 1.00 87.81 253 GLU A N 1
ATOM 1938 C CA . GLU A 1 253 ? -1.680 10.822 44.932 1.00 87.81 253 GLU A CA 1
ATOM 1939 C C . GLU A 1 253 ? -1.595 12.188 45.619 1.00 87.81 253 GLU A C 1
ATOM 1941 O O . GLU A 1 253 ? -2.547 12.641 46.259 1.00 87.81 253 GLU A O 1
ATOM 1946 N N . LYS A 1 254 ? -0.475 12.900 45.448 1.00 88.75 254 LYS A N 1
ATOM 1947 C CA . LYS A 1 254 ? -0.299 14.235 46.030 1.00 88.75 254 LYS A CA 1
ATOM 1948 C C . LYS A 1 254 ? -1.329 15.238 45.504 1.00 88.75 254 LYS A C 1
ATOM 1950 O O . LYS A 1 254 ? -1.811 16.080 46.264 1.00 88.75 254 LYS A O 1
ATOM 1955 N N . LEU A 1 255 ? -1.643 15.180 44.211 1.00 88.94 255 LEU A N 1
ATOM 1956 C CA . LEU A 1 255 ? -2.619 16.077 43.591 1.00 88.94 255 LEU A CA 1
ATOM 1957 C C . LEU A 1 255 ? -4.056 15.697 43.960 1.00 88.94 255 LEU A C 1
ATOM 1959 O O . LEU A 1 255 ? -4.840 16.592 44.265 1.00 88.94 255 LEU A O 1
ATOM 1963 N N . ALA A 1 256 ? -4.370 14.404 44.056 1.00 85.12 256 ALA A N 1
ATOM 1964 C CA . ALA A 1 256 ? -5.643 13.927 44.596 1.00 85.12 256 ALA A CA 1
ATOM 1965 C C . ALA A 1 256 ? -5.864 14.379 46.049 1.00 85.12 256 ALA A C 1
ATOM 1967 O O . ALA A 1 256 ? -6.934 14.873 46.400 1.00 85.12 256 ALA A O 1
ATOM 1968 N N . GLY A 1 257 ? -4.829 14.317 46.893 1.00 81.94 257 GLY A N 1
ATOM 1969 C CA . GLY A 1 257 ? -4.900 14.835 48.263 1.00 81.94 257 GLY A CA 1
ATOM 1970 C C . GLY A 1 257 ? -5.167 16.345 48.323 1.00 81.94 257 GLY A C 1
ATOM 1971 O O . GLY A 1 257 ? -5.937 16.811 49.166 1.00 81.94 257 GLY A O 1
ATOM 1972 N N . LYS A 1 258 ? -4.574 17.120 47.406 1.00 83.81 258 LYS A N 1
ATOM 1973 C CA . LYS A 1 258 ? -4.837 18.563 47.271 1.00 83.81 258 LYS A CA 1
ATOM 1974 C C . LYS A 1 258 ? -6.280 18.837 46.831 1.00 83.81 258 LYS A C 1
ATOM 1976 O O . LYS A 1 258 ? -6.901 19.769 47.342 1.00 83.81 258 LYS A O 1
ATOM 1981 N N . GLU A 1 259 ? -6.814 18.027 45.922 1.00 83.81 259 GLU A N 1
ATOM 1982 C CA . GLU A 1 259 ? -8.202 18.123 45.466 1.00 83.81 259 GLU A CA 1
ATOM 1983 C C . GLU A 1 259 ? -9.195 17.846 46.595 1.00 83.81 259 GLU A C 1
ATOM 1985 O O . GLU A 1 259 ? -10.106 18.642 46.829 1.00 83.81 259 GLU A O 1
ATOM 1990 N N . ALA A 1 260 ? -8.971 16.770 47.352 1.00 79.75 260 ALA A N 1
ATOM 1991 C CA . ALA A 1 260 ? -9.793 16.412 48.502 1.00 79.75 260 ALA A CA 1
ATOM 1992 C C . ALA A 1 260 ? -9.832 17.537 49.550 1.00 79.75 260 ALA A C 1
ATOM 1994 O O . ALA A 1 260 ? -10.899 17.877 50.060 1.00 79.75 260 ALA A O 1
ATOM 1995 N N . GLN A 1 261 ? -8.690 18.178 49.828 1.00 78.56 261 GLN A N 1
ATOM 1996 C CA . GLN A 1 261 ? -8.639 19.345 50.715 1.00 78.56 261 GLN A CA 1
ATOM 1997 C C . GLN A 1 261 ? -9.460 20.519 50.180 1.00 78.56 261 GLN A C 1
ATOM 1999 O O . GLN A 1 261 ? -10.162 21.163 50.957 1.00 78.56 261 GLN A O 1
ATOM 2004 N N . ARG A 1 262 ? -9.418 20.793 48.869 1.00 80.69 262 ARG A N 1
ATOM 2005 C CA . ARG A 1 262 ? -10.233 21.865 48.284 1.00 80.69 262 ARG A CA 1
ATOM 2006 C C . ARG A 1 262 ? -11.724 21.568 48.424 1.00 80.69 262 ARG A C 1
ATOM 2008 O O . ARG A 1 262 ? -12.463 22.442 48.855 1.00 80.69 262 ARG A O 1
ATOM 2015 N N . ILE A 1 263 ? -12.152 20.345 48.111 1.00 75.69 263 ILE A N 1
ATOM 2016 C CA . ILE A 1 263 ? -13.559 19.932 48.227 1.00 75.69 263 ILE A CA 1
ATOM 2017 C C . ILE A 1 263 ? -14.057 20.090 49.671 1.00 75.69 263 ILE A C 1
ATOM 2019 O O . ILE A 1 263 ? -15.160 20.589 49.882 1.00 75.69 263 ILE A O 1
ATOM 2023 N N . LEU A 1 264 ? -13.240 19.720 50.664 1.00 73.38 264 LEU A N 1
ATOM 2024 C CA . LEU A 1 264 ? -13.573 19.888 52.083 1.00 73.38 264 LEU A CA 1
ATOM 2025 C C . LEU A 1 264 ? -13.709 21.364 52.481 1.00 73.38 264 LEU A C 1
ATOM 2027 O O . LEU A 1 264 ? -14.680 21.724 53.141 1.00 73.38 264 LEU A O 1
ATOM 2031 N N . VAL A 1 265 ? -12.780 22.219 52.048 1.00 73.62 265 VAL A N 1
ATOM 2032 C CA . VAL A 1 265 ? -12.830 23.666 52.319 1.00 73.62 265 VAL A CA 1
ATOM 2033 C C . VAL A 1 265 ? -14.036 24.315 51.631 1.00 73.62 265 VAL A C 1
ATOM 2035 O O . VAL A 1 265 ? -14.741 25.109 52.250 1.00 73.62 265 VAL A O 1
ATOM 2038 N N . ASP A 1 266 ? -14.329 23.942 50.384 1.00 69.25 266 ASP A N 1
ATOM 2039 C CA . ASP A 1 266 ? -15.502 24.428 49.649 1.00 69.25 266 ASP A CA 1
ATOM 2040 C C . ASP A 1 266 ? -16.814 23.991 50.331 1.00 69.25 266 ASP A C 1
ATOM 2042 O O . ASP A 1 266 ? -17.775 24.762 50.386 1.00 69.25 266 ASP A O 1
ATOM 2046 N N . ALA A 1 267 ? -16.862 22.771 50.876 1.00 65.25 267 ALA A N 1
ATOM 2047 C CA . ALA A 1 267 ? -18.003 22.269 51.638 1.00 65.25 267 ALA A CA 1
ATOM 2048 C C . ALA A 1 267 ? -18.174 22.995 52.984 1.00 65.25 267 ALA A C 1
ATOM 2050 O O . ALA A 1 267 ? -19.300 23.323 53.361 1.00 65.25 267 ALA A O 1
ATOM 2051 N N . GLU A 1 268 ? -17.076 23.298 53.683 1.00 61.47 268 GLU A N 1
ATOM 2052 C CA . GLU A 1 268 ? -17.090 24.056 54.938 1.00 61.47 268 GLU A CA 1
ATOM 2053 C C . GLU A 1 268 ? -17.586 25.492 54.711 1.00 61.47 268 GLU A C 1
ATOM 2055 O O . GLU A 1 268 ? -18.537 25.915 55.370 1.00 61.47 268 GLU A O 1
ATOM 2060 N N . ILE A 1 269 ? -17.070 26.186 53.690 1.00 63.78 269 ILE A N 1
ATOM 2061 C CA . ILE A 1 269 ? -17.518 27.536 53.303 1.00 63.78 269 ILE A CA 1
ATOM 2062 C C . ILE A 1 269 ? -19.001 27.535 52.908 1.00 63.78 269 ILE A C 1
ATOM 2064 O O . ILE A 1 269 ? -19.755 28.412 53.331 1.00 63.78 269 ILE A O 1
ATOM 2068 N N . ARG A 1 270 ? -19.463 26.546 52.128 1.00 54.81 270 ARG A N 1
ATOM 2069 C CA . ARG A 1 270 ? -20.894 26.414 51.794 1.00 54.81 270 ARG A CA 1
ATOM 2070 C C . ARG A 1 270 ? -21.749 26.208 53.041 1.00 54.81 270 ARG A C 1
ATOM 2072 O O . ARG A 1 270 ? -22.799 26.833 53.156 1.00 54.81 270 ARG A O 1
ATOM 2079 N N . SER A 1 271 ? -21.277 25.408 53.996 1.00 52.72 271 SER A N 1
ATOM 2080 C CA . SER A 1 271 ? -21.988 25.172 55.254 1.00 52.72 271 SER A CA 1
ATOM 2081 C C . SER A 1 271 ? -22.042 26.407 56.164 1.00 52.72 271 SER A C 1
ATOM 2083 O O . SER A 1 271 ? -23.025 26.577 56.887 1.00 52.72 271 SER A O 1
ATOM 2085 N N . GLU A 1 272 ? -21.035 27.285 56.113 1.00 50.59 272 GLU A N 1
ATOM 2086 C CA . GLU A 1 272 ? -21.011 28.566 56.834 1.00 50.59 272 GLU A CA 1
ATOM 2087 C C . GLU A 1 272 ? -21.922 29.621 56.186 1.00 50.59 272 GLU A C 1
ATOM 2089 O O . GLU A 1 272 ? -22.516 30.437 56.892 1.00 50.59 272 GLU A O 1
ATOM 2094 N N . VAL A 1 273 ? -22.072 29.587 54.857 1.00 51.72 273 VAL A N 1
ATOM 2095 C CA . VAL A 1 273 ? -22.958 30.489 54.101 1.00 51.72 273 VAL A CA 1
ATOM 2096 C C . VAL A 1 273 ? -24.431 30.064 54.195 1.00 51.72 273 VAL A C 1
ATOM 2098 O O . VAL A 1 273 ? -25.299 30.929 54.301 1.00 51.72 273 VAL A O 1
ATOM 2101 N N . GLU A 1 274 ? -24.735 28.760 54.199 1.00 49.06 274 GLU A N 1
ATOM 2102 C CA . GLU A 1 274 ? -26.113 28.246 54.323 1.00 49.06 274 GLU A CA 1
ATOM 2103 C C . GLU A 1 274 ? -26.668 28.315 55.755 1.00 49.06 274 GLU A C 1
ATOM 2105 O O . GLU A 1 274 ? -27.852 28.595 55.935 1.00 49.06 274 GLU A O 1
ATOM 2110 N N . ASN A 1 275 ? -25.839 28.111 56.785 1.00 44.09 275 ASN A N 1
ATOM 2111 C CA . ASN A 1 275 ? -26.276 28.105 58.191 1.00 44.09 275 ASN A CA 1
ATOM 2112 C C . ASN A 1 275 ? -26.107 29.465 58.882 1.00 44.09 275 ASN A C 1
ATOM 2114 O O . ASN A 1 275 ? -25.738 29.494 60.056 1.00 44.09 275 ASN A O 1
ATOM 2118 N N . GLY A 1 276 ? -26.312 30.571 58.156 1.00 43.09 276 GLY A N 1
ATOM 2119 C CA . GLY A 1 276 ? -26.044 31.936 58.616 1.00 43.09 276 GLY A CA 1
ATOM 2120 C C . GLY A 1 276 ? -26.181 32.126 60.132 1.00 43.09 276 GLY A C 1
ATOM 2121 O O . GLY A 1 276 ? -27.263 31.964 60.677 1.00 43.09 276 GLY A O 1
ATOM 2122 N N . VAL A 1 277 ? -25.067 32.461 60.794 1.00 49.28 277 VAL A N 1
ATOM 2123 C CA . VAL A 1 277 ? -24.980 32.891 62.202 1.00 49.28 277 VAL A CA 1
ATOM 2124 C C . VAL A 1 277 ? -25.843 32.059 63.175 1.00 49.28 277 VAL A C 1
ATOM 2126 O O . VAL A 1 277 ? -26.919 32.492 63.573 1.00 49.28 277 VAL A O 1
ATOM 2129 N N . GLY A 1 278 ? -25.347 30.915 63.662 1.00 44.75 278 GLY A N 1
ATOM 2130 C CA . GLY A 1 278 ? -25.945 30.301 64.858 1.00 44.75 278 GLY A CA 1
ATOM 2131 C C . GLY A 1 278 ? -25.661 28.821 65.116 1.00 44.75 278 GLY A C 1
ATOM 2132 O O . GLY A 1 278 ? -26.257 27.951 64.503 1.00 44.75 278 GLY A O 1
ATOM 2133 N N . GLU A 1 279 ? -24.836 28.580 66.138 1.00 42.31 279 GLU A N 1
ATOM 2134 C CA . GLU A 1 279 ? -24.956 27.502 67.138 1.00 42.31 279 GLU A CA 1
ATOM 2135 C C . GLU A 1 279 ? -24.568 26.023 66.853 1.00 42.31 279 GLU A C 1
ATOM 2137 O O . GLU A 1 279 ? -25.172 25.274 66.094 1.00 42.31 279 GLU A O 1
ATOM 2142 N N . THR A 1 280 ? -23.632 25.576 67.713 1.00 42.41 280 THR A N 1
ATOM 2143 C CA . THR A 1 280 ? -23.379 24.220 68.264 1.00 42.41 280 THR A CA 1
ATOM 2144 C C . THR A 1 280 ? -22.475 23.227 67.505 1.00 42.41 280 THR A C 1
ATOM 2146 O O . THR A 1 280 ? -22.893 22.240 66.911 1.00 42.41 280 THR A O 1
ATOM 2149 N N . LYS A 1 281 ? -21.159 23.416 67.703 1.00 47.84 281 LYS A N 1
ATOM 2150 C CA . LYS A 1 281 ? -20.024 22.554 67.296 1.00 47.84 281 LYS A CA 1
ATOM 2151 C C . LYS A 1 281 ? -19.932 21.162 67.970 1.00 47.84 281 LYS A C 1
ATOM 2153 O O . LYS A 1 281 ? -18.992 20.428 67.693 1.00 47.84 281 LYS A O 1
ATOM 2158 N N . GLY A 1 282 ? -20.853 20.778 68.856 1.00 44.88 282 GLY A N 1
ATOM 2159 C CA 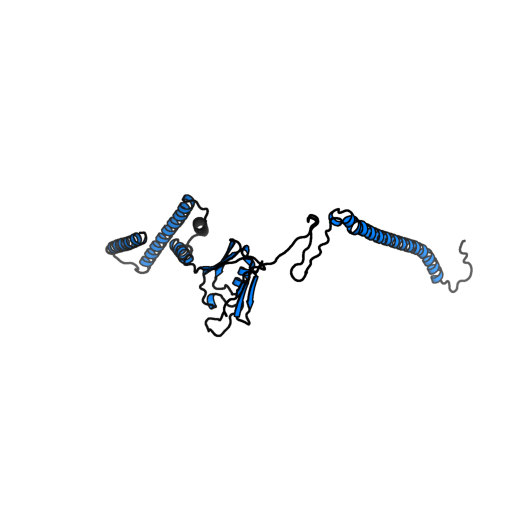. GLY A 1 282 ? -20.687 19.582 69.704 1.00 44.88 282 GLY A CA 1
ATOM 2160 C C . GLY A 1 282 ? -21.175 18.257 69.104 1.00 44.88 282 GLY A C 1
ATOM 2161 O O . GLY A 1 282 ? -20.542 17.227 69.303 1.00 44.88 282 GLY A O 1
ATOM 2162 N N . ALA A 1 283 ? -22.280 18.265 68.353 1.00 42.28 283 ALA A N 1
ATOM 2163 C CA . ALA A 1 283 ? -22.931 17.027 67.901 1.00 42.28 283 ALA A CA 1
ATOM 2164 C C . ALA A 1 283 ? -22.382 16.482 66.568 1.00 42.28 283 ALA A C 1
ATOM 2166 O O . ALA A 1 283 ? -22.514 15.298 66.281 1.00 42.28 283 ALA A O 1
ATOM 2167 N N . ARG A 1 284 ? -21.724 17.327 65.762 1.00 49.78 284 ARG A N 1
ATOM 2168 C CA . ARG A 1 284 ? -21.316 16.993 64.384 1.00 49.78 284 ARG A CA 1
ATOM 2169 C C . ARG A 1 284 ? -19.983 16.240 64.280 1.00 49.78 284 ARG A C 1
ATOM 2171 O O . ARG A 1 284 ? -19.778 15.519 63.314 1.00 49.78 284 ARG A O 1
ATOM 2178 N N . ALA A 1 285 ? -19.096 16.341 65.273 1.00 47.16 285 ALA A N 1
ATOM 2179 C CA . ALA A 1 285 ? -17.804 15.640 65.256 1.00 47.16 285 ALA A CA 1
ATOM 2180 C C . ALA A 1 285 ? -17.946 14.110 65.392 1.00 47.16 285 ALA A C 1
ATOM 2182 O O . ALA A 1 285 ? -17.163 13.363 64.813 1.00 47.16 285 ALA A O 1
ATOM 2183 N N . ILE A 1 286 ? -18.978 13.651 66.107 1.00 49.44 286 ILE A N 1
ATOM 2184 C CA . ILE A 1 286 ? -19.242 12.227 66.366 1.00 49.44 286 ILE A CA 1
ATOM 2185 C C . ILE A 1 286 ? -19.795 11.530 65.110 1.00 49.44 286 ILE A C 1
ATOM 2187 O O . ILE A 1 286 ? -19.491 10.369 64.850 1.00 49.44 286 ILE A O 1
ATOM 2191 N N . GLU A 1 287 ? -20.566 12.246 64.289 1.00 47.31 287 GLU A N 1
ATOM 2192 C CA . GLU A 1 287 ? -21.131 11.719 63.039 1.00 47.31 287 GLU A CA 1
ATOM 2193 C C . GLU A 1 287 ? -20.076 11.648 61.919 1.00 47.31 287 GLU A C 1
ATOM 2195 O O . GLU A 1 287 ? -20.036 10.689 61.149 1.00 47.31 287 GLU A O 1
ATOM 2200 N N . ILE A 1 288 ? -19.141 12.606 61.897 1.00 51.66 288 ILE A N 1
ATOM 2201 C CA . ILE A 1 288 ? -18.000 12.646 60.966 1.00 51.66 288 ILE A CA 1
ATOM 2202 C C . ILE A 1 288 ? -17.027 11.482 61.209 1.00 51.66 288 ILE A C 1
ATOM 2204 O O . ILE A 1 288 ? -16.542 10.875 60.253 1.00 51.66 288 ILE A O 1
ATOM 2208 N N . GLU A 1 289 ? -16.749 11.136 62.470 1.00 50.12 289 GLU A N 1
ATOM 2209 C CA . GLU A 1 289 ? -15.858 10.015 62.801 1.00 50.12 289 GLU A CA 1
ATOM 2210 C C . GLU A 1 289 ? -16.460 8.662 62.387 1.00 50.12 289 GLU A C 1
ATOM 2212 O O . GLU A 1 289 ? -15.746 7.768 61.928 1.00 50.12 289 GLU A O 1
ATOM 2217 N N . LYS A 1 290 ? -17.791 8.546 62.460 1.00 51.41 290 LYS A N 1
ATOM 2218 C CA . LYS A 1 290 ? -18.541 7.351 62.067 1.00 51.41 290 LYS A CA 1
ATOM 2219 C C . LYS A 1 290 ? -18.527 7.131 60.550 1.00 51.41 290 LYS A C 1
ATOM 2221 O O . LYS A 1 290 ? -18.251 6.022 60.106 1.00 51.41 290 LYS A O 1
ATOM 2226 N N . ILE A 1 291 ? -18.716 8.195 59.766 1.00 52.62 291 ILE A N 1
ATOM 2227 C CA . ILE A 1 291 ? -18.670 8.144 58.294 1.00 52.62 291 ILE A CA 1
ATOM 2228 C C . ILE A 1 291 ? -17.242 7.875 57.795 1.00 52.62 291 ILE A C 1
ATOM 2230 O O . ILE A 1 291 ? -17.040 7.079 56.881 1.00 52.62 291 ILE A O 1
ATOM 2234 N N . LYS A 1 292 ? -16.225 8.474 58.430 1.00 51.88 292 LYS A N 1
ATOM 2235 C CA . LYS A 1 292 ? -14.814 8.236 58.085 1.00 51.88 292 LYS A CA 1
ATOM 2236 C C . LYS A 1 292 ? -14.399 6.778 58.315 1.00 51.88 292 LYS A C 1
ATOM 2238 O O . LYS A 1 292 ? -13.614 6.243 57.537 1.00 51.88 292 LYS A O 1
ATOM 2243 N N . ALA A 1 293 ? -14.933 6.134 59.353 1.00 52.47 293 ALA A N 1
ATOM 2244 C CA . ALA A 1 293 ? -14.703 4.716 59.618 1.00 52.47 293 ALA A CA 1
ATOM 2245 C C . ALA A 1 293 ? -15.420 3.798 58.608 1.00 52.47 293 ALA A C 1
ATOM 2247 O O . ALA A 1 293 ? -14.857 2.779 58.218 1.00 52.47 293 ALA A O 1
ATOM 2248 N N . GLU A 1 294 ? -16.622 4.165 58.155 1.00 55.41 294 GLU A N 1
ATOM 2249 C CA . GLU A 1 294 ? -17.410 3.379 57.191 1.00 55.41 294 GLU A CA 1
ATOM 2250 C C . GLU A 1 294 ? -16.808 3.406 55.777 1.00 55.41 294 GLU A C 1
ATOM 2252 O O . GLU A 1 294 ? -16.685 2.361 55.139 1.00 55.41 294 GLU A O 1
ATOM 2257 N N . VAL A 1 295 ? -16.339 4.574 55.327 1.00 50.06 295 VAL A N 1
ATOM 2258 C CA . VAL A 1 295 ? -15.689 4.737 54.013 1.00 50.06 295 VAL A CA 1
ATOM 2259 C C . VAL A 1 295 ? -14.330 4.030 53.974 1.00 50.06 295 VAL A C 1
ATOM 2261 O O . VAL A 1 295 ? -14.048 3.277 53.045 1.00 50.06 295 VAL A O 1
ATOM 2264 N N . MET A 1 296 ? -13.521 4.166 55.032 1.00 50.72 296 MET A N 1
ATOM 2265 C CA . MET A 1 296 ? -12.221 3.482 55.122 1.00 50.72 296 MET A CA 1
ATOM 2266 C C . MET A 1 296 ? -12.354 1.952 55.213 1.00 50.72 296 MET A C 1
ATOM 2268 O O . MET A 1 296 ? -11.444 1.233 54.802 1.00 50.72 296 MET A O 1
ATOM 2272 N N . ALA A 1 297 ? -13.464 1.435 55.749 1.00 47.84 297 ALA A N 1
ATOM 2273 C CA . ALA A 1 297 ? -13.709 -0.003 55.829 1.00 47.84 297 ALA A CA 1
ATOM 2274 C C . ALA A 1 297 ? -14.131 -0.610 54.478 1.00 47.84 297 ALA A C 1
ATOM 2276 O O . ALA A 1 297 ? -13.697 -1.716 54.162 1.00 47.84 297 ALA A O 1
ATOM 2277 N N . GLN A 1 298 ? -14.918 0.109 53.666 1.00 47.22 298 GLN A N 1
ATOM 2278 C CA . GLN A 1 298 ? -15.344 -0.362 52.339 1.00 47.22 298 GLN A CA 1
ATOM 2279 C C . GLN A 1 298 ? -14.209 -0.369 51.300 1.00 47.22 298 GLN A C 1
ATOM 2281 O O . GLN A 1 298 ? -14.182 -1.237 50.429 1.00 47.22 298 GLN A O 1
ATOM 2286 N N . GLU A 1 299 ? -13.237 0.539 51.404 1.00 46.06 299 GLU A N 1
ATOM 2287 C CA . GLU A 1 299 ? -12.139 0.643 50.428 1.00 46.06 299 GLU A CA 1
ATOM 2288 C C . GLU A 1 299 ? -10.997 -0.364 50.659 1.00 46.06 299 GLU A C 1
ATOM 2290 O O . GLU A 1 299 ? -10.317 -0.751 49.711 1.00 46.06 299 GLU A O 1
ATOM 2295 N N . ILE A 1 300 ? -10.806 -0.867 51.886 1.00 46.38 300 ILE A N 1
ATOM 2296 C CA . ILE A 1 300 ? -9.783 -1.896 52.172 1.00 46.38 300 ILE A CA 1
ATOM 2297 C C . ILE A 1 300 ? -10.208 -3.284 51.658 1.00 46.38 300 ILE A C 1
ATOM 2299 O O . ILE A 1 300 ? -9.355 -4.131 51.386 1.00 46.38 300 ILE A O 1
ATOM 2303 N N . GLU A 1 301 ? -11.509 -3.532 51.495 1.00 38.97 301 GLU A N 1
ATOM 2304 C CA . GLU A 1 301 ? -12.029 -4.810 50.991 1.00 38.97 301 GLU A CA 1
ATOM 2305 C C . GLU A 1 301 ? -11.997 -4.896 49.457 1.00 38.97 301 GLU A C 1
ATOM 2307 O O . GLU A 1 301 ? -11.782 -5.972 48.913 1.00 38.97 301 GLU A O 1
ATOM 2312 N N . LEU A 1 302 ? -12.099 -3.759 48.762 1.00 40.59 302 LEU A N 1
ATOM 2313 C CA . LEU A 1 302 ? -11.987 -3.656 47.298 1.00 40.59 302 LEU A CA 1
ATOM 2314 C C . LEU A 1 302 ? -10.540 -3.751 46.774 1.00 40.59 302 LEU A C 1
ATOM 2316 O O . LEU A 1 302 ? -10.328 -3.882 45.570 1.00 40.59 302 LEU A O 1
ATOM 2320 N N . LEU A 1 303 ? -9.554 -3.691 47.676 1.00 40.16 303 LEU A N 1
ATOM 2321 C CA . LEU A 1 303 ? -8.120 -3.803 47.384 1.00 40.16 303 LEU A CA 1
ATOM 2322 C C . LEU A 1 303 ? -7.525 -5.198 47.680 1.00 40.16 303 LEU A C 1
ATOM 2324 O O . LEU A 1 303 ? -6.320 -5.387 47.499 1.00 40.16 303 LEU A O 1
ATOM 2328 N N . LYS A 1 304 ? -8.334 -6.167 48.129 1.00 39.66 304 LYS A N 1
ATOM 2329 C CA . LYS A 1 304 ? -7.963 -7.591 48.240 1.00 39.66 304 LYS A CA 1
ATOM 2330 C C . LYS A 1 304 ? -8.550 -8.400 47.092 1.00 39.66 304 LYS A C 1
ATOM 2332 O O . LYS A 1 304 ? -7.850 -9.343 46.659 1.00 39.66 304 LYS A O 1
#